Protein AF-B3PMF5-F1 (afdb_monomer_lite)

Sequence (308 aa):
MAKGLKIFLATAGVLVFPAAIGIGVGIGFATRESAEKSTQSMNKSTQAIYEKQGSSIANADVKSKYTQAVAAYSKKMQEDSTKIINEVLETFKWMDRFDQSNIVEQYNKGVQALNKIITDIMKEIEKDYNGGKKANGLESIKDKLNKDKLTEIVRDEKVGLAKLVEEVGKEVGKYAKKIFEHALKENSQTKDIPALNEVIDAVDKYFTDAKENAFTKLAKELKEFDFSALEKEGYNKTLEKLMGLVSKARTEAVKILDSIKNLKADEKAKIKEAIRPYYTALNKALSSSVGLLTEKLKELAPVIENLK

Structure (mmCIF, N/CA/C/O backbone):
data_AF-B3PMF5-F1
#
_entry.id   AF-B3PMF5-F1
#
loop_
_atom_site.group_PDB
_atom_site.id
_atom_site.type_symbol
_atom_site.label_atom_id
_atom_site.label_alt_id
_atom_site.label_comp_id
_atom_site.label_asym_id
_atom_site.label_entity_id
_atom_site.label_seq_id
_atom_site.pdbx_PDB_ins_code
_atom_site.Cartn_x
_atom_site.Cartn_y
_atom_site.Cartn_z
_atom_site.occupancy
_atom_site.B_iso_or_equiv
_atom_site.auth_seq_id
_atom_site.auth_comp_id
_atom_site.auth_asym_id
_atom_site.auth_atom_id
_atom_site.pdbx_PDB_model_num
ATOM 1 N N . MET A 1 1 ? 12.343 -14.496 37.677 1.00 26.38 1 MET A N 1
ATOM 2 C CA . MET A 1 1 ? 12.894 -14.020 36.385 1.00 26.38 1 MET A CA 1
ATOM 3 C C . MET A 1 1 ? 11.773 -13.981 35.355 1.00 26.38 1 MET A C 1
ATOM 5 O O . MET A 1 1 ? 11.286 -15.040 34.982 1.00 26.38 1 MET A O 1
ATOM 9 N N . ALA A 1 2 ? 11.323 -12.797 34.934 1.00 24.39 2 ALA A N 1
ATOM 10 C CA . ALA A 1 2 ? 10.226 -12.669 33.973 1.00 24.39 2 ALA A CA 1
ATOM 11 C C . ALA A 1 2 ? 10.749 -12.739 32.526 1.00 24.39 2 ALA A C 1
ATOM 13 O O . ALA A 1 2 ? 11.480 -11.853 32.088 1.00 24.39 2 ALA A O 1
ATOM 14 N N . LYS A 1 3 ? 10.372 -13.778 31.769 1.00 23.95 3 LYS A N 1
ATOM 15 C CA . LYS A 1 3 ? 10.558 -13.793 30.309 1.00 23.95 3 LYS A CA 1
ATOM 16 C C . LYS A 1 3 ? 9.411 -13.000 29.679 1.00 23.95 3 LYS A C 1
ATOM 18 O O . LYS A 1 3 ? 8.260 -13.410 29.789 1.00 23.95 3 LYS A O 1
ATOM 23 N N . GLY A 1 4 ? 9.737 -11.855 29.076 1.00 22.67 4 GLY A N 1
ATOM 24 C CA . GLY A 1 4 ? 8.764 -10.883 28.565 1.00 22.67 4 GLY A CA 1
ATOM 25 C C . GLY A 1 4 ? 7.730 -11.484 27.606 1.00 22.67 4 GLY A C 1
ATOM 26 O O . GLY A 1 4 ? 8.065 -12.263 26.711 1.00 22.67 4 GLY A O 1
ATOM 27 N N . LEU A 1 5 ? 6.469 -11.108 27.814 1.00 22.98 5 LEU A N 1
ATOM 28 C CA . LEU A 1 5 ? 5.294 -11.686 27.168 1.00 22.98 5 LEU A CA 1
ATOM 29 C C . LEU A 1 5 ? 5.197 -11.249 25.692 1.00 22.98 5 LEU A C 1
ATOM 31 O O . LEU A 1 5 ? 4.759 -10.143 25.385 1.00 22.98 5 LEU A O 1
ATOM 35 N N . LYS A 1 6 ? 5.620 -12.118 24.764 1.00 24.88 6 LYS A N 1
ATOM 36 C CA . LYS A 1 6 ? 5.606 -11.857 23.312 1.00 24.88 6 LYS A CA 1
ATOM 37 C C . LYS A 1 6 ? 4.189 -11.935 22.716 1.00 24.88 6 LYS A C 1
ATOM 39 O O . LYS A 1 6 ? 3.862 -12.901 22.036 1.00 24.88 6 LYS A O 1
ATOM 44 N N . ILE A 1 7 ? 3.374 -10.908 22.937 1.00 26.20 7 ILE A N 1
ATOM 45 C CA . ILE A 1 7 ? 2.119 -10.644 22.205 1.00 26.20 7 ILE A CA 1
ATOM 46 C C . ILE A 1 7 ? 2.520 -9.864 20.937 1.00 26.20 7 ILE A C 1
ATOM 48 O O . ILE A 1 7 ? 2.974 -8.731 21.038 1.00 26.20 7 ILE A O 1
ATOM 52 N N . PHE A 1 8 ? 2.585 -10.420 19.723 1.00 34.25 8 PHE A N 1
ATOM 53 C CA . PHE A 1 8 ? 1.687 -11.324 18.980 1.00 34.25 8 PHE A CA 1
ATOM 54 C C . PHE A 1 8 ? 0.371 -10.678 18.536 1.00 34.25 8 PHE A C 1
ATOM 56 O O . PHE A 1 8 ? -0.719 -11.138 18.867 1.00 34.25 8 PHE A O 1
ATOM 63 N N . LEU A 1 9 ? 0.520 -9.595 17.763 1.00 26.12 9 LEU A N 1
ATOM 64 C CA . LEU A 1 9 ? -0.551 -8.867 17.089 1.00 26.12 9 LEU A CA 1
ATOM 65 C C . LEU A 1 9 ? -0.093 -8.318 15.737 1.00 26.12 9 LEU A C 1
ATOM 67 O O . LEU A 1 9 ? 0.814 -7.487 15.661 1.00 26.12 9 LEU A O 1
ATOM 71 N N . ALA A 1 10 ? -0.823 -8.736 14.717 1.00 29.17 10 ALA A N 1
ATOM 72 C CA . ALA A 1 10 ? -1.172 -7.965 13.533 1.00 29.17 10 ALA A CA 1
ATOM 73 C C . ALA A 1 10 ? -2.691 -8.155 13.350 1.00 29.17 10 ALA A C 1
ATOM 75 O O . ALA A 1 10 ? -3.317 -8.810 14.186 1.00 29.17 10 ALA A O 1
ATOM 76 N N . THR A 1 11 ? -3.263 -7.695 12.238 1.00 29.25 11 THR A N 1
ATOM 77 C CA . THR A 1 11 ? -4.584 -8.151 11.766 1.00 29.25 11 THR A CA 1
ATOM 78 C C . THR A 1 11 ? -4.558 -8.455 10.260 1.00 29.25 11 THR A C 1
ATOM 80 O O . THR A 1 11 ? -5.071 -7.720 9.427 1.00 29.25 11 THR A O 1
ATOM 83 N N . ALA A 1 12 ? -3.875 -9.557 9.928 1.00 26.59 12 ALA A N 1
ATOM 84 C CA . ALA A 1 12 ? -3.995 -10.460 8.771 1.00 26.59 12 ALA A CA 1
ATOM 85 C C . ALA A 1 12 ? -4.024 -9.987 7.312 1.00 26.59 12 ALA A C 1
ATOM 87 O O . ALA A 1 12 ? -3.928 -10.852 6.448 1.00 26.59 12 ALA A O 1
ATOM 88 N N . GLY A 1 13 ? -4.124 -8.702 6.989 1.00 31.14 13 GLY A N 1
ATOM 89 C CA . GLY A 1 13 ? -4.160 -8.296 5.576 1.00 31.14 13 GLY A CA 1
ATOM 90 C C . GLY A 1 13 ? -5.028 -7.111 5.217 1.00 31.14 13 GLY A C 1
ATOM 91 O O . GLY A 1 13 ? -5.055 -6.720 4.054 1.00 31.14 13 GLY A O 1
ATOM 92 N N . VAL A 1 14 ? -5.697 -6.546 6.218 1.00 31.78 14 VAL A N 1
ATOM 93 C CA . VAL A 1 14 ? -6.708 -5.472 6.207 1.00 31.78 14 VAL A CA 1
ATOM 94 C C . VAL A 1 14 ? -6.087 -4.105 5.879 1.00 31.78 14 VAL A C 1
ATOM 96 O O . VAL A 1 14 ? -6.305 -3.091 6.531 1.00 31.78 14 VAL A O 1
ATOM 99 N N . LEU A 1 15 ? -5.163 -4.147 4.932 1.00 34.50 15 LEU A N 1
ATOM 100 C CA . LEU A 1 15 ? -4.018 -3.272 4.803 1.00 34.50 15 LEU A CA 1
ATOM 101 C C . LEU A 1 15 ? -3.724 -3.080 3.322 1.00 34.50 15 LEU A C 1
ATOM 103 O O . LEU A 1 15 ? -3.771 -1.959 2.843 1.00 34.50 15 LEU A O 1
ATOM 107 N N . VAL A 1 16 ? -3.404 -4.189 2.628 1.00 30.41 16 VAL A N 1
ATOM 108 C CA . VAL A 1 16 ? -3.024 -4.273 1.201 1.00 30.41 16 VAL A CA 1
ATOM 109 C C . VAL A 1 16 ? -2.087 -3.130 0.771 1.00 30.41 16 VAL A C 1
ATOM 111 O O . VAL A 1 16 ? -2.072 -2.682 -0.376 1.00 30.41 16 VAL A O 1
ATOM 114 N N . PHE A 1 17 ? -1.218 -2.715 1.704 1.00 40.94 17 PHE A N 1
ATOM 115 C CA . PHE A 1 17 ? -0.299 -1.583 1.568 1.00 40.94 17 PHE A CA 1
ATOM 116 C C . PHE A 1 17 ? -1.063 -0.256 1.302 1.00 40.94 17 PHE A C 1
ATOM 118 O O . PHE A 1 17 ? -2.250 -0.266 0.988 1.00 40.94 17 PHE A O 1
ATOM 125 N N . PRO A 1 18 ? -0.432 0.928 1.384 1.00 30.94 18 PRO A N 1
ATOM 126 C CA . PRO A 1 18 ? -1.055 2.165 0.900 1.00 30.94 18 PRO A CA 1
ATOM 127 C C . PRO A 1 18 ? -1.167 2.160 -0.638 1.00 30.94 18 PRO A C 1
ATOM 129 O O . PRO A 1 18 ? -0.385 2.814 -1.318 1.00 30.94 18 PRO A O 1
ATOM 132 N N . ALA A 1 19 ? -2.075 1.346 -1.190 1.00 29.81 19 ALA A N 1
ATOM 133 C CA . ALA A 1 19 ? -2.198 1.026 -2.617 1.00 29.81 19 ALA A CA 1
ATOM 134 C C . ALA A 1 19 ? -0.853 0.621 -3.265 1.00 29.81 19 ALA A C 1
ATOM 136 O O . ALA A 1 19 ? -0.416 1.192 -4.263 1.00 29.81 19 ALA A O 1
ATOM 137 N N . ALA A 1 20 ? -0.137 -0.310 -2.620 1.00 35.09 20 ALA A N 1
ATOM 138 C CA . ALA A 1 20 ? 1.253 -0.674 -2.943 1.00 35.09 20 ALA A CA 1
ATOM 139 C C . ALA A 1 20 ? 2.239 0.519 -3.044 1.00 35.09 20 ALA A C 1
ATOM 141 O O . ALA A 1 20 ? 3.308 0.376 -3.623 1.00 35.09 20 ALA A O 1
ATOM 142 N N . ILE A 1 21 ? 1.909 1.681 -2.460 1.00 31.52 21 ILE A N 1
ATOM 143 C CA . ILE A 1 21 ? 2.677 2.945 -2.471 1.00 31.52 21 ILE A CA 1
ATOM 144 C C . ILE A 1 21 ? 3.049 3.417 -3.886 1.00 31.52 21 ILE A C 1
ATOM 146 O O . ILE A 1 21 ? 4.120 3.978 -4.102 1.00 31.52 21 ILE A O 1
ATOM 150 N N . GLY A 1 22 ? 2.205 3.138 -4.880 1.00 34.44 22 GLY A N 1
ATOM 151 C CA . GLY A 1 22 ? 2.545 3.452 -6.266 1.00 34.44 22 GLY A CA 1
ATOM 152 C C . GLY A 1 22 ? 3.777 2.691 -6.782 1.00 34.44 22 GLY A C 1
ATOM 153 O O . GLY A 1 22 ? 4.503 3.200 -7.621 1.00 34.44 22 GLY A O 1
ATOM 154 N N . ILE A 1 23 ? 4.058 1.488 -6.275 1.00 33.69 23 ILE A N 1
ATOM 155 C CA . ILE A 1 23 ? 5.151 0.614 -6.731 1.00 33.69 23 ILE A CA 1
ATOM 156 C C . ILE A 1 23 ? 4.531 -0.420 -7.694 1.00 33.69 23 ILE A C 1
ATOM 158 O O . ILE A 1 23 ? 3.520 -1.024 -7.353 1.00 33.69 23 ILE A O 1
ATOM 162 N N . GLY A 1 24 ? 5.030 -0.709 -8.901 1.00 30.38 24 GLY A N 1
ATOM 163 C CA . GLY A 1 24 ? 6.405 -0.613 -9.397 1.00 30.38 24 GLY A CA 1
ATOM 164 C C . GLY A 1 24 ? 7.047 0.766 -9.459 1.00 30.38 24 GLY A C 1
ATOM 165 O O . GLY A 1 24 ? 8.19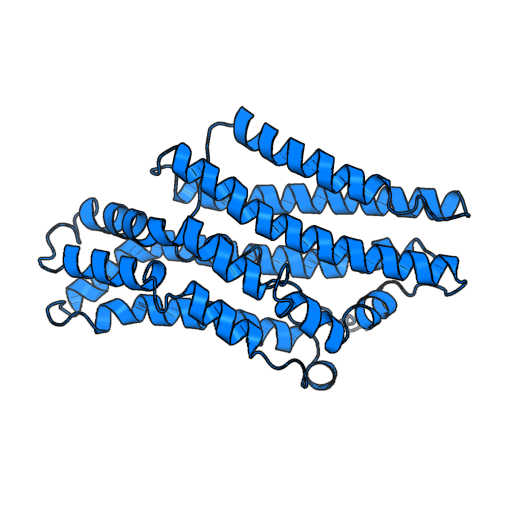2 0.877 -9.036 1.00 30.38 24 GLY A O 1
ATOM 166 N N . VAL A 1 25 ? 6.349 1.799 -9.938 1.00 30.56 25 VAL A N 1
ATOM 167 C CA . VAL A 1 25 ? 6.901 3.159 -10.037 1.00 30.56 25 VAL A CA 1
ATOM 168 C C . VAL A 1 25 ? 5.821 4.215 -9.869 1.00 30.56 25 VAL A C 1
ATOM 170 O O . VAL A 1 25 ? 4.771 4.108 -10.491 1.00 30.56 25 VAL A O 1
ATOM 173 N N . GLY A 1 26 ? 6.127 5.259 -9.095 1.00 33.78 26 GLY A N 1
ATOM 174 C CA . GLY A 1 26 ? 5.246 6.404 -8.904 1.00 33.78 26 GLY A CA 1
ATOM 175 C C . GLY A 1 26 ? 5.484 7.124 -7.583 1.00 33.78 26 GLY A C 1
ATOM 176 O O . GLY A 1 26 ? 4.557 7.211 -6.786 1.00 33.78 26 GLY A O 1
ATOM 177 N N . ILE A 1 27 ? 6.699 7.649 -7.355 1.00 27.53 27 ILE A N 1
ATOM 178 C CA . ILE A 1 27 ? 6.999 8.699 -6.352 1.00 27.53 27 ILE A CA 1
ATOM 179 C C . ILE A 1 27 ? 8.031 9.683 -6.962 1.00 27.53 27 ILE A C 1
ATOM 181 O O . ILE A 1 27 ? 8.760 9.201 -7.817 1.00 27.53 27 ILE A O 1
ATOM 185 N N . GLY A 1 28 ? 8.192 11.004 -6.703 1.00 26.27 28 GLY A N 1
ATOM 186 C CA . GLY A 1 28 ? 7.518 12.103 -5.939 1.00 26.27 28 GLY A CA 1
ATOM 187 C C . GLY A 1 28 ? 8.502 13.307 -5.793 1.00 26.27 28 GLY A C 1
ATOM 188 O O . GLY A 1 28 ? 9.671 13.102 -6.101 1.00 26.27 28 GLY A O 1
ATOM 189 N N . PHE A 1 29 ? 8.236 14.576 -5.412 1.00 31.11 29 PHE A N 1
ATOM 190 C CA . PHE A 1 29 ? 7.094 15.449 -5.002 1.00 31.11 29 PHE A CA 1
ATOM 191 C C . PHE A 1 29 ? 7.491 16.926 -5.321 1.00 31.11 29 PHE A C 1
ATOM 193 O O . PHE A 1 29 ? 8.664 17.219 -5.546 1.00 31.11 29 PHE A O 1
ATOM 200 N N . ALA A 1 30 ? 6.558 17.883 -5.220 1.00 24.94 30 ALA A N 1
ATOM 201 C CA . ALA A 1 30 ? 6.796 19.324 -5.422 1.00 24.94 30 ALA A CA 1
ATOM 202 C C . ALA A 1 30 ? 7.376 20.107 -4.202 1.00 24.94 30 ALA A C 1
ATOM 204 O O . ALA A 1 30 ? 7.617 19.572 -3.122 1.00 24.94 30 ALA A O 1
ATOM 205 N N . THR A 1 31 ? 7.584 21.424 -4.367 1.00 28.45 31 THR A N 1
ATOM 206 C CA . THR A 1 31 ? 8.080 22.355 -3.328 1.00 28.45 31 THR A CA 1
ATOM 207 C C . THR A 1 31 ? 7.113 22.524 -2.141 1.00 28.45 31 THR A C 1
ATOM 209 O O . THR A 1 31 ? 5.895 22.597 -2.339 1.00 28.45 31 THR A O 1
ATOM 212 N N . ARG A 1 32 ? 7.682 22.654 -0.923 1.00 32.19 32 ARG A N 1
ATOM 213 C CA . ARG A 1 32 ? 7.033 22.553 0.412 1.00 32.19 32 ARG A CA 1
ATOM 214 C C . ARG A 1 32 ? 5.560 22.973 0.498 1.00 32.19 32 ARG A C 1
ATOM 216 O O . ARG A 1 32 ? 4.732 22.137 0.844 1.00 32.19 32 ARG A O 1
ATOM 223 N N . GLU A 1 33 ? 5.226 24.212 0.130 1.00 30.50 33 GLU A N 1
ATOM 224 C CA . GLU A 1 33 ? 3.870 24.775 0.276 1.00 30.50 33 GLU A CA 1
ATOM 225 C C . GLU A 1 33 ? 2.734 23.926 -0.320 1.00 30.50 33 GLU A C 1
ATOM 227 O O . GLU A 1 33 ? 1.593 24.017 0.127 1.00 30.50 33 GLU A O 1
ATOM 232 N N . SER A 1 34 ? 3.008 23.157 -1.376 1.00 33.94 34 SER A N 1
ATOM 233 C CA . SER A 1 34 ? 1.986 22.389 -2.103 1.00 33.94 34 SER A CA 1
ATOM 234 C C . SER A 1 34 ? 1.717 21.024 -1.466 1.00 33.94 34 SER A C 1
ATOM 236 O O . SER A 1 34 ? 0.557 20.659 -1.257 1.00 33.94 34 SER A O 1
ATOM 238 N N . ALA A 1 35 ? 2.779 20.319 -1.064 1.00 32.28 35 ALA A N 1
ATOM 239 C CA . ALA A 1 35 ? 2.688 19.100 -0.268 1.00 32.28 35 ALA A CA 1
ATOM 240 C C . ALA A 1 35 ? 2.017 19.389 1.084 1.00 32.28 35 ALA A C 1
ATOM 242 O O . ALA A 1 35 ? 1.088 18.686 1.471 1.00 32.28 35 ALA A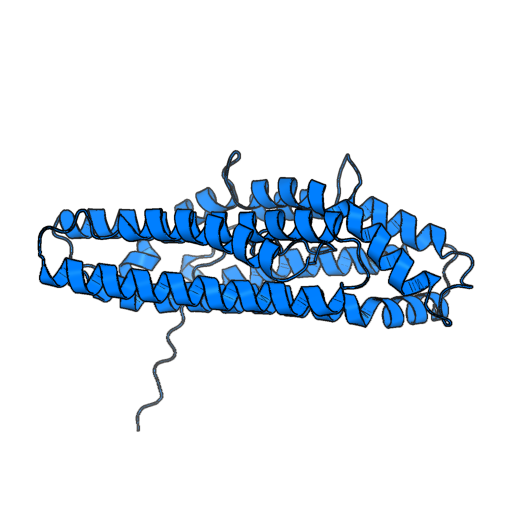 O 1
ATOM 243 N N . GLU A 1 36 ? 2.401 20.481 1.753 1.00 36.75 36 GLU A N 1
ATOM 244 C CA . GLU A 1 36 ? 1.767 20.916 3.000 1.00 36.75 36 GLU A CA 1
ATOM 245 C C . GLU A 1 36 ? 0.271 21.204 2.820 1.00 36.75 36 GLU A C 1
ATOM 247 O O . GLU A 1 36 ? -0.510 20.788 3.667 1.00 36.75 36 GLU A O 1
ATOM 252 N N . LYS A 1 37 ? -0.167 21.827 1.715 1.00 35.69 37 LYS A N 1
ATOM 253 C CA . LYS A 1 37 ? -1.598 22.091 1.449 1.00 35.69 37 LYS A CA 1
ATOM 254 C C . LYS A 1 37 ? -2.402 20.819 1.127 1.00 35.69 37 LYS A C 1
ATOM 256 O O . LYS A 1 37 ? -3.537 20.704 1.588 1.00 35.69 37 LYS A O 1
ATOM 261 N N . SER A 1 38 ? -1.833 19.852 0.398 1.00 37.41 38 SER A N 1
ATOM 262 C CA . SER A 1 38 ? -2.493 18.559 0.121 1.00 37.41 38 SER A CA 1
ATOM 263 C C . SER A 1 38 ? -2.566 17.676 1.372 1.00 37.41 38 SER A C 1
ATOM 265 O O . SER A 1 38 ? -3.630 17.161 1.716 1.00 37.41 38 SER A O 1
ATOM 267 N N . THR A 1 39 ? -1.477 17.590 2.140 1.00 40.38 39 THR A N 1
ATOM 268 C CA . THR A 1 39 ? -1.500 16.932 3.450 1.00 40.38 39 THR A CA 1
ATOM 269 C C . THR A 1 39 ? -2.455 17.662 4.397 1.00 40.38 39 THR A C 1
ATOM 271 O O . THR A 1 39 ? -3.251 17.003 5.043 1.00 40.38 39 THR A O 1
ATOM 274 N N . GLN A 1 40 ? -2.511 19.000 4.424 1.00 38.97 40 GLN A N 1
ATOM 275 C CA . GLN A 1 40 ? -3.477 19.748 5.246 1.00 38.97 40 GLN A CA 1
ATOM 276 C C . GLN A 1 40 ? -4.946 19.525 4.857 1.00 38.97 40 GLN A C 1
ATOM 278 O O . GLN A 1 40 ? -5.799 19.572 5.745 1.00 38.97 40 GLN A O 1
ATOM 283 N N . SER A 1 41 ? -5.286 19.291 3.583 1.00 40.91 41 SER A N 1
ATOM 284 C CA . SER A 1 41 ? -6.668 18.933 3.224 1.00 40.91 41 SER A CA 1
ATOM 285 C C . SER A 1 41 ? -7.006 17.523 3.712 1.00 40.91 41 SER A C 1
ATOM 287 O O . SER A 1 41 ? -8.068 17.330 4.306 1.00 40.91 41 SER A O 1
ATOM 289 N N . MET A 1 42 ? -6.062 16.581 3.592 1.00 45.56 42 MET A N 1
ATOM 290 C CA . MET A 1 42 ? -6.195 15.239 4.159 1.00 45.56 42 MET A CA 1
ATOM 291 C C . MET A 1 42 ? -6.222 15.253 5.696 1.00 45.56 42 MET A C 1
ATOM 293 O O . MET A 1 42 ? -6.953 14.472 6.299 1.00 45.56 42 MET A O 1
ATOM 297 N N . ASN A 1 43 ? -5.499 16.173 6.340 1.00 45.16 43 ASN A N 1
ATOM 298 C CA . ASN A 1 43 ? -5.577 16.415 7.778 1.00 45.16 43 ASN A CA 1
ATOM 299 C C . ASN A 1 43 ? -6.977 16.893 8.129 1.00 45.16 43 ASN A C 1
ATOM 301 O O . ASN A 1 43 ? -7.613 16.280 8.967 1.00 45.16 43 ASN A O 1
ATOM 305 N N . LYS A 1 44 ? -7.509 17.918 7.452 1.00 46.56 44 LYS A N 1
ATOM 306 C CA . LYS A 1 44 ? -8.863 18.423 7.723 1.00 46.56 44 LYS A CA 1
ATOM 307 C C . LYS A 1 44 ? -9.938 17.348 7.546 1.00 46.56 44 LYS A C 1
ATOM 309 O O . LYS A 1 44 ? -10.839 17.292 8.371 1.00 46.56 44 LYS A O 1
ATOM 314 N N . SER A 1 45 ? -9.848 16.468 6.544 1.00 48.97 45 SER A N 1
ATOM 315 C CA . SER A 1 45 ? -10.809 15.362 6.400 1.00 48.97 45 SER A CA 1
ATOM 316 C C . SER A 1 45 ? -10.636 14.277 7.465 1.00 48.97 45 SER A C 1
ATOM 318 O O . SER A 1 45 ? -11.616 13.854 8.069 1.00 48.97 45 SER A O 1
ATOM 320 N N . THR A 1 46 ? -9.403 13.836 7.717 1.00 49.44 46 THR A N 1
ATOM 321 C CA . THR A 1 46 ? -9.093 12.750 8.662 1.00 49.44 46 THR A CA 1
ATOM 322 C C . THR A 1 46 ? -9.343 13.194 10.105 1.00 49.44 46 THR A C 1
ATOM 324 O O . THR A 1 46 ? -10.019 12.508 10.865 1.00 49.44 46 THR A O 1
ATOM 327 N N . GLN A 1 47 ? -8.907 14.401 10.455 1.00 51.38 47 GLN A N 1
ATOM 328 C CA . GLN A 1 47 ? -9.170 15.048 11.733 1.00 51.38 47 GLN A CA 1
ATOM 329 C C . GLN A 1 47 ? -10.672 15.309 11.920 1.00 51.38 47 GLN A C 1
ATOM 331 O O . GLN A 1 47 ? -11.183 14.923 12.956 1.00 51.38 47 GLN A O 1
ATOM 336 N N . ALA A 1 48 ? -11.429 15.807 10.931 1.00 54.91 48 ALA A N 1
ATOM 337 C CA . ALA A 1 48 ? -12.887 15.987 11.079 1.00 54.91 48 ALA A CA 1
ATOM 338 C C . ALA A 1 48 ? -13.694 14.668 11.137 1.00 54.91 48 ALA A C 1
ATOM 340 O O . ALA A 1 48 ? -14.862 14.663 11.542 1.00 54.91 48 ALA A O 1
ATOM 341 N N . ILE A 1 49 ? -13.099 13.543 10.722 1.00 57.50 49 ILE A N 1
ATOM 342 C CA . ILE A 1 49 ? -13.626 12.191 10.957 1.00 57.50 49 ILE A CA 1
ATOM 343 C C . ILE A 1 49 ? -13.331 11.760 12.403 1.00 57.50 49 ILE A C 1
ATOM 345 O O . ILE A 1 49 ? -14.231 11.287 13.099 1.00 57.50 49 ILE A O 1
ATOM 349 N N . TYR A 1 50 ? -12.105 11.983 12.877 1.00 58.97 50 TYR A N 1
ATOM 350 C CA . TYR A 1 50 ? -11.655 11.613 14.219 1.00 58.97 50 TYR A CA 1
ATOM 351 C C . TYR A 1 50 ? -12.175 12.533 15.345 1.00 58.97 50 TYR A C 1
ATOM 353 O O . TYR A 1 50 ? -12.457 12.048 16.433 1.00 58.97 50 TYR A O 1
ATOM 361 N N . GLU A 1 51 ? -12.437 13.814 15.085 1.00 57.62 51 GLU A N 1
ATOM 362 C CA . GLU A 1 51 ? -13.119 14.769 15.982 1.00 57.62 51 GLU A CA 1
ATOM 363 C C . GLU A 1 51 ? -14.585 14.386 16.239 1.00 57.62 51 GLU A C 1
ATOM 365 O O . GLU A 1 51 ? -15.194 14.831 17.212 1.00 57.62 51 GLU A O 1
ATOM 370 N N . LYS A 1 52 ? -15.161 13.534 15.380 1.00 65.56 52 LYS A N 1
ATOM 371 C CA . LYS A 1 52 ? -16.478 12.922 15.595 1.00 65.56 52 LYS A CA 1
ATOM 372 C C . LYS A 1 52 ? -16.394 11.600 16.357 1.00 65.56 52 LYS A C 1
ATOM 374 O O . LYS A 1 52 ? -17.429 11.140 16.839 1.00 65.56 52 LYS A O 1
ATOM 379 N N . GLN A 1 53 ? -15.214 10.991 16.496 1.00 70.50 53 GLN A N 1
ATOM 380 C CA . GLN A 1 53 ? -15.036 9.836 17.378 1.00 70.50 53 GLN A CA 1
ATOM 381 C C . GLN A 1 53 ? -15.118 10.286 18.843 1.00 70.50 53 GLN A C 1
ATOM 383 O O . GLN A 1 53 ? -14.656 11.361 19.231 1.00 70.50 53 GLN A O 1
ATOM 388 N N . GLY A 1 54 ? -15.806 9.494 19.653 1.00 65.38 54 GLY A N 1
ATOM 389 C CA . GLY A 1 54 ? -16.188 9.826 21.019 1.00 65.38 54 GLY A CA 1
ATOM 390 C C . GLY A 1 54 ? -17.317 10.852 21.144 1.00 65.38 54 GLY A C 1
ATOM 391 O O . GLY A 1 54 ? -17.791 11.096 22.252 1.00 65.38 54 GLY A O 1
ATOM 392 N N . SER A 1 55 ? -17.822 11.433 20.046 1.00 74.19 55 SER A N 1
ATOM 393 C CA . SER A 1 55 ? -18.964 12.363 20.110 1.00 74.19 55 SER A CA 1
ATOM 394 C C . SER A 1 55 ? -20.208 11.709 20.731 1.00 74.19 55 SER A C 1
ATOM 396 O O . SER A 1 55 ? -20.926 12.368 21.485 1.00 74.19 55 SER A O 1
ATOM 398 N N . SER A 1 56 ? -20.373 10.405 20.491 1.00 76.12 56 SER A N 1
ATOM 399 C CA . SER A 1 56 ? -21.427 9.513 20.985 1.00 76.12 56 SER A CA 1
ATOM 400 C C . SER A 1 56 ? -21.350 9.181 22.485 1.00 76.12 56 SER A C 1
ATOM 402 O O . SER A 1 56 ? -22.363 8.818 23.078 1.00 76.12 56 SER A O 1
ATOM 404 N N . ILE A 1 57 ? -20.168 9.293 23.101 1.00 83.12 57 ILE A N 1
ATOM 405 C CA . ILE A 1 57 ? -19.908 8.818 24.466 1.00 83.12 57 ILE A CA 1
ATOM 406 C C . ILE A 1 57 ? -20.613 9.727 25.480 1.00 83.12 57 ILE A C 1
ATOM 408 O O . ILE A 1 57 ? -20.374 10.936 25.522 1.00 83.12 57 ILE A O 1
ATOM 412 N N . ALA A 1 58 ? -21.456 9.138 26.330 1.00 83.69 58 ALA A N 1
ATOM 413 C CA . ALA A 1 58 ? -22.209 9.875 27.348 1.00 83.69 58 ALA A CA 1
ATOM 414 C C . ALA A 1 58 ? -21.358 10.299 28.564 1.00 83.69 58 ALA A C 1
ATOM 416 O O . ALA A 1 58 ? -21.602 11.350 29.153 1.00 83.69 58 ALA A O 1
ATOM 417 N N . ASN A 1 59 ? -20.352 9.505 28.950 1.00 86.31 59 ASN A N 1
ATOM 418 C CA . ASN A 1 59 ? -19.465 9.823 30.071 1.00 86.31 59 ASN A CA 1
ATOM 419 C C . ASN A 1 59 ? -18.388 10.841 29.641 1.00 86.31 59 ASN A C 1
ATOM 421 O O . ASN A 1 59 ? -17.562 10.551 28.776 1.00 86.31 59 ASN A O 1
ATOM 425 N N . ALA A 1 60 ? -18.382 12.023 30.265 1.00 86.75 60 ALA A N 1
ATOM 426 C CA . ALA A 1 60 ? -17.501 13.133 29.897 1.00 86.75 60 ALA A CA 1
ATOM 427 C C . ALA A 1 60 ? -15.997 12.837 30.081 1.00 86.75 60 ALA A C 1
ATOM 429 O O . ALA A 1 60 ? -15.196 13.236 29.235 1.00 86.75 60 ALA A O 1
ATOM 430 N N . ASP A 1 61 ? -15.608 12.104 31.128 1.00 87.88 61 ASP A N 1
ATOM 431 C CA . ASP A 1 61 ? -14.201 11.777 31.401 1.00 87.88 61 ASP A CA 1
ATOM 432 C C . ASP A 1 61 ? -13.667 10.727 30.424 1.00 87.88 61 ASP A C 1
ATOM 434 O O . ASP A 1 61 ? -12.560 10.864 29.899 1.00 87.88 61 ASP A O 1
ATOM 438 N N . VAL A 1 62 ? -14.471 9.693 30.153 1.00 87.25 62 VAL A N 1
ATOM 439 C CA . VAL A 1 62 ? -14.195 8.663 29.136 1.00 87.25 62 VAL A CA 1
ATOM 440 C C . VAL A 1 62 ? -14.057 9.324 27.765 1.00 87.25 62 VAL A C 1
ATOM 442 O O . VAL A 1 62 ? -13.058 9.123 27.077 1.00 87.25 62 VAL A O 1
ATOM 445 N N . LYS A 1 63 ? -15.014 10.186 27.402 1.00 87.88 63 LYS A N 1
ATOM 446 C CA . LYS A 1 63 ? -15.014 10.957 26.154 1.00 87.88 63 LYS A CA 1
ATOM 447 C C . LYS A 1 63 ? -13.766 11.820 26.004 1.00 87.88 63 LYS A C 1
ATOM 449 O O . LYS A 1 63 ? -13.109 11.755 24.972 1.00 87.88 63 LYS A O 1
ATOM 454 N N . SER A 1 64 ? -13.413 12.585 27.038 1.00 86.81 64 SER A N 1
ATOM 455 C CA . SER A 1 64 ? -12.236 13.460 27.027 1.00 86.81 64 SER A CA 1
ATOM 456 C C . SER A 1 64 ? -10.942 12.669 26.805 1.00 86.81 64 SER A C 1
ATOM 458 O O . SER A 1 64 ? -10.175 12.990 25.897 1.00 86.81 64 SER A O 1
ATOM 460 N N . LYS A 1 65 ? -10.733 11.580 27.560 1.00 86.19 65 LYS A N 1
ATOM 461 C CA . LYS A 1 65 ? -9.563 10.694 27.411 1.00 86.19 65 LYS A CA 1
ATOM 462 C C . LYS A 1 65 ? -9.510 10.046 26.028 1.00 86.19 65 LYS A C 1
ATOM 464 O O . LYS A 1 65 ? -8.466 10.071 25.379 1.00 86.19 65 LYS A O 1
ATOM 469 N N . TYR A 1 66 ? -10.637 9.508 25.561 1.00 85.75 66 TYR A N 1
ATOM 470 C CA . TYR A 1 66 ? -10.732 8.847 24.264 1.00 85.75 66 TYR A CA 1
ATOM 471 C C . TYR A 1 66 ? -10.443 9.814 23.110 1.00 85.75 66 TYR A C 1
ATOM 473 O O . TYR A 1 66 ? -9.523 9.567 22.336 1.00 85.75 66 TYR A O 1
ATOM 481 N N . THR A 1 67 ? -11.134 10.955 23.026 1.00 85.00 67 THR A N 1
ATOM 482 C CA . THR A 1 67 ? -10.914 11.941 21.954 1.00 85.00 67 THR A CA 1
ATOM 483 C C . THR A 1 67 ? -9.479 12.495 21.964 1.00 85.00 67 THR A C 1
ATOM 485 O O . THR A 1 67 ? -8.898 12.677 20.894 1.00 85.00 67 THR A O 1
ATOM 488 N N . GLN A 1 68 ? -8.848 12.681 23.133 1.00 85.88 68 GLN A N 1
ATOM 489 C CA . GLN A 1 68 ? -7.422 13.043 23.217 1.00 85.88 68 GLN A CA 1
ATOM 490 C C . GLN A 1 68 ? -6.500 11.941 22.667 1.00 85.88 68 GLN A C 1
ATOM 492 O O . GLN A 1 68 ? -5.596 12.231 21.878 1.00 85.88 68 GLN A O 1
ATOM 497 N N . ALA A 1 69 ? -6.736 10.677 23.035 1.00 86.31 69 ALA A N 1
ATOM 498 C CA . ALA A 1 69 ? -5.962 9.537 22.544 1.00 86.31 69 ALA A CA 1
ATOM 499 C C . ALA A 1 69 ? -6.111 9.355 21.020 1.00 86.31 69 ALA A C 1
ATOM 501 O O . ALA A 1 69 ? -5.118 9.144 20.321 1.00 86.31 69 ALA A O 1
ATOM 502 N N . VAL A 1 70 ? -7.327 9.523 20.491 1.00 83.88 70 VAL A N 1
ATOM 503 C CA . VAL A 1 70 ? -7.623 9.503 19.051 1.00 83.88 70 VAL A CA 1
ATOM 504 C C . VAL A 1 70 ? -6.911 10.644 18.309 1.00 83.88 70 VAL A C 1
ATOM 506 O O . VAL A 1 70 ? -6.309 10.413 17.258 1.00 83.88 70 VAL A O 1
ATOM 509 N N . ALA A 1 71 ? -6.914 11.866 18.851 1.00 81.69 71 ALA A N 1
ATOM 510 C CA . ALA A 1 71 ? -6.225 13.003 18.237 1.00 81.69 71 ALA A CA 1
ATOM 511 C C . ALA A 1 71 ? -4.699 12.793 18.175 1.00 81.69 71 ALA A C 1
ATOM 513 O O . ALA A 1 71 ? -4.080 13.026 17.132 1.00 81.69 71 ALA A O 1
ATOM 514 N N . ALA A 1 72 ? -4.092 12.293 19.259 1.00 83.38 72 ALA A N 1
ATOM 515 C CA . ALA A 1 72 ? -2.668 11.958 19.301 1.00 83.38 72 ALA A CA 1
ATOM 516 C C . ALA A 1 72 ? -2.303 10.846 18.298 1.00 83.38 72 ALA A C 1
ATOM 518 O O . ALA A 1 72 ? -1.311 10.958 17.573 1.00 83.38 72 ALA A O 1
ATOM 519 N N . TYR A 1 73 ? -3.140 9.809 18.208 1.00 81.06 73 TYR A N 1
ATOM 520 C CA . TYR A 1 73 ? -3.011 8.713 17.250 1.00 81.06 73 TYR A CA 1
ATOM 521 C C . TYR A 1 73 ? -3.051 9.201 15.794 1.00 81.06 73 TYR A C 1
ATOM 523 O O . TYR A 1 73 ? -2.133 8.915 15.019 1.00 81.06 73 TYR A O 1
ATOM 531 N N . SER A 1 74 ? -4.069 9.998 15.440 1.00 77.38 74 SER A N 1
ATOM 532 C CA . SER A 1 74 ? -4.229 10.583 14.102 1.00 77.38 74 SER A CA 1
ATOM 533 C C . SER A 1 74 ? -3.028 11.444 13.716 1.00 77.38 74 SER A C 1
ATOM 535 O O . SER A 1 74 ? -2.502 11.312 12.610 1.00 77.38 74 SER A O 1
ATOM 537 N N . LYS A 1 75 ? -2.565 12.309 14.630 1.00 80.50 75 LYS A N 1
ATOM 538 C CA . LYS A 1 75 ? -1.394 13.158 14.395 1.00 80.50 75 LYS A CA 1
ATOM 539 C C . LYS A 1 75 ? -0.147 12.315 14.119 1.00 80.50 75 LYS A C 1
ATOM 541 O O . LYS A 1 75 ? 0.525 12.542 13.115 1.00 80.50 75 LYS A O 1
ATOM 546 N N . LYS A 1 76 ? 0.137 11.309 14.954 1.00 80.31 76 LYS A N 1
ATOM 547 C CA . LYS A 1 76 ? 1.315 10.455 14.755 1.00 80.31 76 LYS A CA 1
ATOM 548 C C . LYS A 1 76 ? 1.224 9.680 13.433 1.00 80.31 76 LYS A C 1
ATOM 550 O O . LYS A 1 76 ? 2.207 9.585 12.710 1.00 80.31 76 LYS A O 1
ATOM 555 N N . MET A 1 77 ? 0.044 9.161 13.079 1.00 76.69 77 MET A N 1
ATOM 556 C CA . MET A 1 77 ? -0.175 8.484 11.794 1.00 76.69 77 MET A CA 1
ATOM 557 C C . MET A 1 77 ? 0.147 9.382 10.592 1.00 76.69 77 MET A C 1
ATOM 559 O O . MET A 1 77 ? 0.805 8.923 9.660 1.00 76.69 77 MET A O 1
ATOM 563 N N . GLN A 1 78 ? -0.272 10.649 10.637 1.00 75.19 78 GLN A N 1
ATOM 564 C CA . GLN A 1 78 ? 0.038 11.650 9.617 1.00 75.19 78 GLN A CA 1
ATOM 565 C C . GLN A 1 78 ? 1.545 11.950 9.540 1.00 75.19 78 GLN A C 1
ATOM 567 O O . GLN A 1 78 ? 2.100 12.019 8.443 1.00 75.19 78 GLN A O 1
ATOM 572 N N . GLU A 1 79 ? 2.211 12.152 10.679 1.00 78.06 79 GLU A N 1
ATOM 573 C CA . GLU A 1 79 ? 3.653 12.431 10.742 1.00 78.06 79 GLU A CA 1
ATOM 574 C C . GLU A 1 79 ? 4.467 11.265 10.157 1.00 78.06 79 GLU A C 1
ATOM 576 O O . GLU A 1 79 ? 5.314 11.474 9.283 1.00 78.06 79 GLU A O 1
ATOM 581 N N . ASP A 1 80 ? 4.139 10.031 10.550 1.00 77.50 80 ASP A N 1
ATOM 582 C CA . ASP A 1 80 ? 4.800 8.823 10.057 1.00 77.50 80 ASP A CA 1
ATOM 583 C C . ASP A 1 80 ? 4.550 8.596 8.548 1.00 77.50 80 ASP A C 1
ATOM 585 O O . ASP A 1 80 ? 5.495 8.322 7.803 1.00 77.50 80 ASP A O 1
ATOM 589 N N . SER A 1 81 ? 3.312 8.754 8.049 1.00 73.50 81 SER A N 1
ATOM 590 C CA . SER A 1 81 ? 3.017 8.594 6.611 1.00 73.50 81 SER A CA 1
ATOM 591 C C . SER A 1 81 ? 3.668 9.687 5.760 1.00 73.50 81 SER A C 1
ATOM 593 O O . SER A 1 81 ? 4.190 9.409 4.680 1.00 73.50 81 SER A O 1
ATOM 595 N N . THR A 1 82 ? 3.701 10.926 6.267 1.00 74.94 82 THR A N 1
ATOM 596 C CA . THR A 1 82 ? 4.395 12.049 5.615 1.00 74.94 82 THR A CA 1
ATOM 597 C C . THR A 1 82 ? 5.894 11.771 5.520 1.00 74.94 82 THR A C 1
ATOM 599 O O . THR A 1 82 ? 6.499 12.013 4.479 1.00 74.94 82 THR A O 1
ATOM 602 N N . LYS A 1 83 ? 6.507 11.199 6.565 1.00 80.81 83 LYS A N 1
ATOM 603 C CA . LYS A 1 83 ? 7.915 10.786 6.525 1.00 80.81 83 LYS A CA 1
ATOM 604 C C . LYS A 1 83 ? 8.173 9.712 5.465 1.00 80.81 83 LYS A C 1
ATOM 606 O O . LYS A 1 83 ? 9.147 9.831 4.728 1.00 80.81 83 LYS A O 1
ATOM 611 N N . ILE A 1 84 ? 7.325 8.683 5.372 1.00 75.75 84 ILE A N 1
ATOM 612 C CA . ILE A 1 84 ? 7.533 7.588 4.410 1.00 75.75 84 ILE A CA 1
ATOM 613 C C . ILE A 1 84 ? 7.501 8.102 2.979 1.00 75.75 84 ILE A C 1
ATOM 615 O O . ILE A 1 84 ? 8.429 7.810 2.227 1.00 75.75 84 ILE A O 1
ATOM 619 N N . ILE A 1 85 ? 6.473 8.872 2.604 1.00 72.81 85 ILE A N 1
ATOM 620 C CA . ILE A 1 85 ? 6.407 9.412 1.246 1.00 72.81 85 ILE A CA 1
ATOM 621 C C . ILE A 1 85 ? 7.600 10.346 0.995 1.00 72.81 85 ILE A C 1
ATOM 623 O O . ILE A 1 85 ? 8.262 10.194 -0.031 1.00 72.81 85 ILE A O 1
ATOM 627 N N . ASN A 1 86 ? 7.976 11.171 1.989 1.00 78.25 86 ASN A N 1
ATOM 628 C CA . ASN A 1 86 ? 9.135 12.068 1.937 1.00 78.25 86 ASN A CA 1
ATOM 629 C C . ASN A 1 86 ? 10.467 11.374 1.597 1.00 78.25 86 ASN A C 1
ATOM 631 O O . ASN A 1 86 ? 11.254 11.907 0.814 1.00 78.25 86 ASN A O 1
ATOM 635 N N . GLU A 1 87 ? 10.726 10.186 2.147 1.00 77.62 87 GLU A N 1
ATOM 636 C CA . GLU A 1 87 ? 11.966 9.444 1.879 1.00 77.62 87 GLU A CA 1
ATOM 637 C C . GLU A 1 87 ? 12.092 8.974 0.421 1.00 77.62 87 GLU A C 1
ATOM 639 O O . GLU A 1 87 ? 13.210 8.801 -0.071 1.00 77.62 87 GLU A O 1
ATOM 644 N N . VAL A 1 88 ? 10.975 8.783 -0.289 1.00 71.06 88 VAL A N 1
ATOM 645 C CA . VAL A 1 88 ? 11.011 8.324 -1.684 1.00 71.06 88 VAL A CA 1
ATOM 646 C C . VAL A 1 88 ? 11.025 9.482 -2.684 1.00 71.06 88 VAL A C 1
ATOM 648 O O . VAL A 1 88 ? 11.582 9.321 -3.767 1.00 71.06 88 VAL A O 1
ATOM 651 N N . LEU A 1 89 ? 10.535 10.673 -2.311 1.00 70.75 89 LEU A N 1
ATOM 652 C CA . LEU A 1 89 ? 10.656 11.893 -3.137 1.00 70.75 89 LEU A CA 1
ATOM 653 C C . LEU A 1 89 ? 12.116 12.179 -3.474 1.00 70.75 89 LEU A C 1
ATOM 655 O O . LEU A 1 89 ? 12.475 12.425 -4.618 1.00 70.75 89 LEU A O 1
ATOM 659 N N . GLU A 1 90 ? 12.975 12.099 -2.459 1.00 80.94 90 GLU A N 1
ATOM 660 C CA . GLU A 1 90 ? 14.398 12.413 -2.573 1.00 80.94 90 GLU A CA 1
ATOM 661 C C . GLU A 1 90 ? 15.122 11.467 -3.550 1.00 80.94 90 GLU A C 1
ATOM 663 O O . GLU A 1 90 ? 16.095 11.857 -4.196 1.00 80.94 90 GLU A O 1
ATOM 668 N N . THR A 1 91 ? 14.597 10.247 -3.729 1.00 71.56 91 THR A N 1
ATOM 669 C CA . THR A 1 91 ? 15.085 9.277 -4.727 1.00 71.56 91 THR A CA 1
ATOM 670 C C . THR A 1 91 ? 14.652 9.639 -6.157 1.00 71.56 91 THR A C 1
ATOM 672 O O . THR A 1 91 ? 15.342 9.301 -7.120 1.00 71.56 91 THR A O 1
ATOM 675 N N . PHE A 1 92 ? 13.526 10.340 -6.314 1.00 72.50 92 PHE A N 1
ATOM 676 C CA . PHE A 1 92 ? 12.867 10.610 -7.598 1.00 72.50 92 PHE A CA 1
ATOM 677 C C . PHE A 1 92 ? 12.690 12.103 -7.918 1.00 72.50 92 PHE A C 1
ATOM 679 O O . PHE A 1 92 ? 11.917 12.486 -8.798 1.00 72.50 92 PHE A O 1
ATOM 686 N N . LYS A 1 93 ? 13.485 12.956 -7.267 1.00 81.69 93 LYS A N 1
ATOM 687 C CA . LYS A 1 93 ? 13.559 14.410 -7.485 1.00 81.69 93 LYS A CA 1
ATOM 688 C C . LYS A 1 93 ? 13.932 14.845 -8.914 1.00 81.69 93 LYS A C 1
ATOM 690 O O . LYS A 1 93 ? 13.874 16.032 -9.211 1.00 81.69 93 LYS A O 1
ATOM 695 N N . TRP A 1 94 ? 14.323 13.902 -9.775 1.00 79.56 94 TRP A N 1
ATOM 696 C CA . TRP A 1 94 ? 14.567 14.097 -11.209 1.00 79.56 94 TRP A CA 1
ATOM 697 C C . TRP A 1 94 ? 13.280 14.080 -12.058 1.00 79.56 94 TRP A C 1
ATOM 699 O O . TRP A 1 94 ? 13.303 14.558 -13.189 1.00 79.56 94 TRP A O 1
ATOM 709 N N . MET A 1 95 ? 12.167 13.543 -11.540 1.00 73.06 95 MET A N 1
ATOM 710 C CA . MET A 1 95 ? 10.864 13.584 -12.216 1.00 73.06 95 MET A CA 1
ATOM 711 C C . MET A 1 95 ? 10.290 15.010 -12.257 1.00 73.06 95 MET A C 1
ATOM 713 O O . MET A 1 95 ? 10.658 15.875 -11.462 1.00 73.06 95 MET A O 1
ATOM 717 N N . ASP A 1 96 ? 9.348 15.256 -13.169 1.00 79.56 96 ASP A N 1
ATOM 718 C CA . ASP A 1 96 ? 8.659 16.543 -13.262 1.00 79.56 96 ASP A CA 1
ATOM 719 C C . ASP A 1 96 ? 7.597 16.732 -12.161 1.00 79.56 96 ASP A C 1
ATOM 721 O O . ASP A 1 96 ? 7.032 15.777 -11.624 1.00 79.56 96 ASP A O 1
ATOM 725 N N . ARG A 1 97 ? 7.295 17.996 -11.836 1.00 70.50 97 ARG A N 1
ATOM 726 C CA . ARG A 1 97 ? 6.391 18.362 -10.729 1.00 70.50 97 ARG A CA 1
ATOM 727 C C . ARG A 1 97 ? 4.955 17.851 -10.892 1.00 70.50 97 ARG A C 1
ATOM 729 O O . ARG A 1 97 ? 4.253 17.742 -9.886 1.00 70.50 97 ARG A O 1
ATOM 736 N N . PHE A 1 98 ? 4.491 17.607 -12.119 1.00 72.38 98 PHE A N 1
ATOM 737 C CA . PHE A 1 98 ? 3.117 17.172 -12.372 1.00 72.38 98 PHE A CA 1
ATOM 738 C C . PHE A 1 98 ? 2.963 15.691 -12.033 1.00 72.38 98 PHE A C 1
ATOM 740 O O . PHE A 1 98 ? 2.102 15.336 -11.224 1.00 72.38 98 PHE A O 1
ATOM 747 N N . ASP A 1 99 ? 3.865 14.851 -12.543 1.00 68.50 99 ASP A N 1
ATOM 748 C CA . ASP A 1 99 ? 3.938 13.440 -12.163 1.00 68.50 99 ASP A CA 1
ATOM 749 C C . ASP A 1 99 ? 4.082 13.289 -10.657 1.00 68.50 99 ASP A C 1
ATOM 751 O O . ASP A 1 99 ? 3.279 12.631 -9.992 1.00 68.50 99 ASP A O 1
ATOM 755 N N . GLN A 1 100 ? 5.064 14.003 -10.111 1.00 67.38 100 GLN A N 1
ATOM 756 C CA . GLN A 1 100 ? 5.342 14.091 -8.688 1.00 67.38 100 GLN A CA 1
ATOM 757 C C . GLN A 1 100 ? 4.132 14.518 -7.837 1.00 67.38 100 GLN A C 1
ATOM 759 O O . GLN A 1 100 ? 4.138 14.241 -6.639 1.00 67.38 100 GLN A O 1
ATOM 764 N N . SER A 1 101 ? 3.108 15.153 -8.424 1.00 66.56 101 SER A N 1
ATOM 765 C CA . SER A 1 101 ? 1.853 15.537 -7.759 1.00 66.56 101 SER A CA 1
ATOM 766 C C . SER A 1 101 ? 0.754 14.470 -7.876 1.00 66.56 101 SER A C 1
ATOM 768 O O . SER A 1 101 ? 0.127 14.154 -6.867 1.00 66.56 101 SER A O 1
ATOM 770 N N . ASN A 1 102 ? 0.562 13.855 -9.054 1.00 67.94 102 ASN A N 1
ATOM 771 C CA . ASN A 1 102 ? -0.325 12.686 -9.248 1.00 67.94 102 ASN A CA 1
ATOM 772 C C . ASN A 1 102 ? -0.005 11.573 -8.230 1.00 67.94 102 ASN A C 1
ATOM 774 O O . ASN A 1 102 ? -0.867 10.970 -7.597 1.00 67.94 102 ASN A O 1
ATOM 778 N N . ILE A 1 103 ? 1.284 11.375 -8.012 1.00 68.12 103 ILE A N 1
ATOM 779 C CA . ILE A 1 103 ? 1.874 10.511 -6.998 1.00 68.12 103 ILE A CA 1
ATOM 780 C C . ILE A 1 103 ? 1.345 10.770 -5.574 1.00 68.12 103 ILE A C 1
ATOM 782 O O . ILE A 1 103 ? 0.999 9.817 -4.871 1.00 68.12 103 ILE A O 1
ATOM 786 N N . VAL A 1 104 ? 1.300 12.043 -5.141 1.00 67.94 104 VAL A N 1
ATOM 787 C CA . VAL A 1 104 ? 0.829 12.453 -3.799 1.00 67.94 104 VAL A CA 1
ATOM 788 C C . VAL A 1 104 ? -0.565 11.889 -3.583 1.00 67.94 104 VAL A C 1
ATOM 790 O O . VAL A 1 104 ? -0.858 11.276 -2.561 1.00 67.94 104 VAL A O 1
ATOM 793 N N . GLU A 1 105 ? -1.408 12.091 -4.591 1.00 71.56 105 GLU A N 1
ATOM 794 C CA . GLU A 1 105 ? -2.804 11.703 -4.615 1.00 71.56 105 GLU A CA 1
ATOM 795 C C . GLU A 1 105 ? -2.960 10.180 -4.525 1.00 71.56 105 GLU A C 1
ATOM 797 O O . GLU A 1 105 ? -3.722 9.702 -3.685 1.00 71.56 105 GLU A O 1
ATOM 802 N N . GLN A 1 106 ? -2.202 9.407 -5.310 1.00 72.12 106 GLN A N 1
ATOM 803 C CA . GLN A 1 106 ? -2.326 7.945 -5.306 1.00 7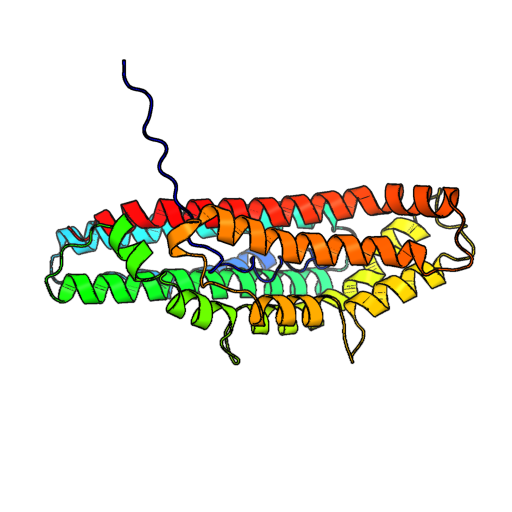2.12 106 GLN A CA 1
ATOM 804 C C . GLN A 1 106 ? -1.840 7.309 -3.990 1.00 72.12 106 GLN A C 1
ATOM 806 O O . GLN A 1 106 ? -2.509 6.417 -3.461 1.00 72.12 106 GLN A O 1
ATOM 811 N N . TYR A 1 107 ? -0.742 7.801 -3.397 1.00 71.56 107 TYR A N 1
ATOM 812 C CA . TYR A 1 107 ? -0.329 7.375 -2.051 1.00 71.56 107 TYR A CA 1
ATOM 813 C C . TYR A 1 107 ? -1.373 7.761 -0.995 1.00 71.56 107 TYR A C 1
ATOM 815 O O . TYR A 1 107 ? -1.759 6.937 -0.160 1.00 71.56 107 TYR A O 1
ATOM 823 N N . ASN A 1 108 ? -1.885 8.994 -1.061 1.00 70.44 108 ASN A N 1
ATOM 824 C CA . ASN A 1 108 ? -2.881 9.492 -0.120 1.00 70.44 108 ASN A CA 1
ATOM 825 C C . ASN A 1 108 ? -4.211 8.732 -0.216 1.00 70.44 108 ASN A C 1
ATOM 827 O O . ASN A 1 108 ? -4.808 8.481 0.826 1.00 70.44 108 ASN A O 1
ATOM 831 N N . LYS A 1 109 ? -4.647 8.261 -1.395 1.00 71.19 109 LYS A N 1
ATOM 832 C CA . LYS A 1 109 ? -5.791 7.329 -1.514 1.00 71.19 109 LYS A CA 1
ATOM 833 C C . LYS A 1 109 ? -5.551 6.035 -0.727 1.00 71.19 109 LYS A C 1
ATOM 835 O O . LYS A 1 109 ? -6.444 5.579 -0.015 1.00 71.19 109 LYS A O 1
ATOM 840 N N . GLY A 1 110 ? -4.333 5.491 -0.774 1.00 71.94 110 GLY A N 1
ATOM 841 C CA . GLY A 1 110 ? -3.909 4.368 0.068 1.00 71.94 110 GLY A CA 1
ATOM 842 C C . GLY A 1 110 ? -4.010 4.661 1.571 1.00 71.94 110 GLY A C 1
ATOM 843 O O . GLY A 1 110 ? -4.572 3.868 2.327 1.00 71.94 110 GLY A O 1
ATOM 844 N N . VAL A 1 111 ? -3.523 5.826 2.010 1.00 72.12 111 VAL A N 1
ATOM 845 C CA . VAL A 1 111 ? -3.600 6.268 3.418 1.00 72.12 111 VAL A CA 1
ATOM 846 C C . VAL A 1 111 ? -5.043 6.591 3.853 1.00 72.12 111 VAL A C 1
ATOM 848 O O . VAL A 1 111 ? -5.399 6.386 5.014 1.00 72.12 111 VAL A O 1
ATOM 851 N N . GLN A 1 112 ? -5.906 7.048 2.943 1.00 71.50 112 GLN A N 1
ATOM 852 C CA . GLN A 1 112 ? -7.329 7.307 3.196 1.00 71.50 112 GLN A CA 1
ATOM 853 C C . GLN A 1 112 ? -8.142 6.016 3.324 1.00 71.50 112 GLN A C 1
ATOM 855 O O . GLN A 1 112 ? -8.927 5.893 4.264 1.00 71.50 112 GLN A O 1
ATOM 860 N N . ALA A 1 113 ? -7.929 5.036 2.440 1.00 71.88 113 ALA A N 1
ATOM 861 C CA . ALA A 1 113 ? -8.563 3.720 2.541 1.00 71.88 113 ALA A CA 1
ATOM 862 C C . ALA A 1 113 ? -8.220 3.041 3.877 1.00 71.88 113 ALA A C 1
ATOM 864 O O . ALA A 1 113 ? -9.099 2.516 4.560 1.00 71.88 113 ALA A O 1
ATOM 865 N N . LEU A 1 114 ? -6.961 3.160 4.303 1.00 72.69 114 LEU A N 1
ATOM 866 C CA . LEU A 1 114 ? -6.515 2.740 5.624 1.00 72.69 114 LEU A CA 1
ATOM 867 C C . LEU A 1 114 ? -7.210 3.501 6.773 1.00 72.69 114 LEU A C 1
ATOM 869 O O . LEU A 1 114 ? -7.734 2.877 7.694 1.00 72.69 114 LEU A O 1
ATOM 873 N N . ASN A 1 115 ? -7.239 4.838 6.735 1.00 71.62 115 ASN A N 1
ATOM 874 C CA . ASN A 1 115 ? -7.921 5.632 7.767 1.00 71.62 115 ASN A CA 1
ATOM 875 C C . ASN A 1 115 ? -9.407 5.271 7.882 1.00 71.62 115 ASN A C 1
ATOM 877 O O . ASN A 1 115 ? -9.930 5.194 8.993 1.00 71.62 115 ASN A O 1
ATOM 881 N N . LYS A 1 116 ? -10.081 5.002 6.756 1.00 73.31 116 LYS A N 1
ATOM 882 C CA . LYS A 1 116 ? -11.472 4.537 6.735 1.00 73.31 116 LYS A CA 1
ATOM 883 C C . LYS A 1 116 ? -11.628 3.223 7.507 1.00 73.31 116 LYS A C 1
ATOM 885 O O . LYS A 1 116 ? -12.481 3.150 8.382 1.00 73.31 116 LYS A O 1
ATOM 890 N N . ILE A 1 117 ? -10.780 2.228 7.234 1.00 74.06 117 ILE A N 1
ATOM 891 C CA . ILE A 1 117 ? -10.779 0.928 7.930 1.00 74.06 117 ILE A CA 1
ATOM 892 C C . ILE A 1 117 ? -10.627 1.115 9.445 1.00 74.06 117 ILE A C 1
ATOM 894 O O . ILE A 1 117 ? -11.441 0.597 10.208 1.00 74.06 117 ILE A O 1
ATOM 898 N N . ILE A 1 118 ? -9.627 1.891 9.880 1.00 76.81 118 ILE A N 1
ATOM 899 C CA . ILE A 1 118 ? -9.391 2.191 11.302 1.00 76.81 118 ILE A CA 1
ATOM 900 C C . ILE A 1 118 ? -10.621 2.864 11.925 1.00 76.81 118 ILE A C 1
ATOM 902 O O . ILE A 1 118 ? -11.112 2.427 12.964 1.00 76.81 118 ILE A O 1
ATOM 906 N N . THR A 1 119 ? -11.160 3.884 11.256 1.00 76.38 119 THR A N 1
ATOM 907 C CA . THR A 1 119 ? -12.352 4.614 11.701 1.00 76.38 119 THR A CA 1
ATOM 908 C C . THR A 1 119 ? -13.572 3.697 11.826 1.00 76.38 119 THR A C 1
ATOM 910 O O . THR A 1 119 ? -14.333 3.808 12.782 1.00 76.38 119 THR A O 1
ATOM 913 N N . ASP A 1 120 ? -13.800 2.799 10.868 1.00 77.69 120 ASP A N 1
ATOM 914 C CA . ASP A 1 120 ? -14.984 1.937 10.865 1.00 77.69 120 ASP A CA 1
ATOM 915 C C . ASP A 1 120 ? -14.911 0.878 11.983 1.00 77.69 120 ASP A C 1
ATOM 917 O O . ASP A 1 120 ? -15.913 0.650 12.662 1.00 77.69 120 ASP A O 1
ATOM 921 N N . ILE A 1 121 ? -13.715 0.354 12.293 1.00 80.62 121 ILE A N 1
ATOM 922 C CA . ILE A 1 121 ? -13.465 -0.446 13.510 1.00 80.62 121 ILE A CA 1
ATOM 923 C C . ILE A 1 121 ? -13.797 0.366 14.771 1.00 80.62 121 ILE A C 1
ATOM 925 O O . ILE A 1 121 ? -14.497 -0.124 15.656 1.00 80.62 121 ILE A O 1
ATOM 929 N N . MET A 1 122 ? -13.318 1.611 14.862 1.00 81.62 122 MET A N 1
ATOM 930 C CA . MET A 1 122 ? -13.535 2.473 16.031 1.00 81.62 122 MET A CA 1
ATOM 931 C C . MET A 1 122 ? -15.022 2.765 16.267 1.00 81.62 122 MET A C 1
ATOM 933 O O . MET A 1 122 ? -15.505 2.531 17.373 1.00 81.62 122 MET A O 1
ATOM 937 N N . LYS A 1 123 ? -15.773 3.157 15.227 1.00 84.06 123 LYS A N 1
ATOM 938 C CA . LYS A 1 123 ? -17.237 3.345 15.280 1.00 84.06 123 LYS A CA 1
ATOM 939 C C . LYS A 1 123 ? -17.969 2.101 15.777 1.00 84.06 123 LYS A C 1
ATOM 941 O O . LYS A 1 123 ? -18.920 2.207 16.551 1.00 84.06 123 LYS A O 1
ATOM 946 N N . GLU A 1 124 ? -17.570 0.922 15.306 1.00 85.81 124 GLU A N 1
ATOM 947 C CA . GLU A 1 124 ? -18.199 -0.324 15.728 1.00 85.81 124 GLU A CA 1
ATOM 948 C C . GLU A 1 124 ? -17.936 -0.636 17.208 1.00 85.81 124 GLU A C 1
ATOM 950 O O . GLU A 1 124 ? -18.844 -1.104 17.895 1.00 85.81 124 GLU A O 1
ATOM 955 N N . ILE A 1 125 ? -16.739 -0.335 17.720 1.00 87.25 125 ILE A N 1
ATOM 956 C CA . ILE A 1 125 ? -16.409 -0.529 19.139 1.00 87.25 125 ILE A CA 1
ATOM 957 C C . ILE A 1 125 ? -17.056 0.557 20.019 1.00 87.25 125 ILE A C 1
ATOM 959 O O . ILE A 1 125 ? -17.564 0.233 21.090 1.00 87.25 125 ILE A O 1
ATOM 963 N N . GLU A 1 126 ? -17.149 1.814 19.563 1.00 85.25 126 GLU A N 1
ATOM 964 C CA . GLU A 1 126 ? -17.965 2.856 20.216 1.00 85.25 126 GLU A CA 1
ATOM 965 C C . GLU A 1 126 ? -19.429 2.421 20.359 1.00 85.25 126 GLU A C 1
ATOM 967 O O . GLU A 1 126 ? -20.055 2.644 21.396 1.00 85.25 126 GLU A O 1
ATOM 972 N N . LYS A 1 127 ? -19.998 1.798 19.320 1.00 86.06 127 LYS A N 1
ATOM 973 C CA . LYS A 1 127 ? -21.378 1.300 19.340 1.00 86.06 127 LYS A CA 1
ATOM 974 C C . LYS A 1 127 ? -21.556 0.173 20.359 1.00 86.06 127 LYS A C 1
ATOM 976 O O . LYS A 1 127 ? -22.548 0.171 21.084 1.00 86.06 127 LYS A O 1
ATOM 981 N N . ASP A 1 128 ? -20.604 -0.755 20.435 1.00 86.94 128 ASP A N 1
ATOM 982 C CA . ASP A 1 128 ? -20.603 -1.819 21.442 1.00 86.94 128 ASP A CA 1
ATOM 983 C C . ASP A 1 128 ? -20.434 -1.261 22.873 1.00 86.94 128 ASP A C 1
ATOM 985 O O . ASP A 1 128 ? -21.155 -1.693 23.777 1.00 86.94 128 ASP A O 1
ATOM 989 N N . TYR A 1 129 ? -19.581 -0.246 23.066 1.00 85.56 129 TYR A N 1
ATOM 990 C CA . TYR A 1 129 ? -19.416 0.468 24.340 1.00 85.56 129 TYR A CA 1
ATOM 991 C C . TYR A 1 129 ? -20.702 1.168 24.795 1.00 85.56 129 TYR A C 1
ATOM 993 O O . TYR A 1 129 ? -21.180 0.940 25.906 1.00 85.56 129 TYR A O 1
ATOM 1001 N N . ASN A 1 130 ? -21.312 1.974 23.921 1.00 83.44 130 ASN A N 1
ATOM 1002 C CA . ASN A 1 130 ? -22.571 2.663 24.221 1.00 83.44 130 ASN A CA 1
ATOM 1003 C C . ASN A 1 130 ? -23.749 1.680 24.402 1.00 83.44 130 ASN A C 1
ATOM 1005 O O . ASN A 1 130 ? -24.740 2.019 25.044 1.00 83.44 130 ASN A O 1
ATOM 1009 N N . GLY A 1 131 ? -23.628 0.447 23.893 1.00 82.81 131 GLY A N 1
ATOM 1010 C CA . GLY A 1 131 ? -24.516 -0.684 24.187 1.00 82.81 131 GLY A CA 1
ATOM 1011 C C . GLY A 1 131 ? -24.261 -1.377 25.536 1.00 82.81 131 GLY A C 1
ATOM 1012 O O . GLY A 1 131 ? -24.860 -2.418 25.799 1.00 82.81 131 GLY A O 1
ATOM 1013 N N . GLY A 1 132 ? -23.374 -0.843 26.382 1.00 80.00 132 GLY A N 1
ATOM 1014 C CA . GLY A 1 132 ? -23.078 -1.349 27.726 1.00 80.00 132 GLY A CA 1
ATOM 1015 C C . GLY A 1 132 ? -21.985 -2.421 27.803 1.00 80.00 132 GLY A C 1
ATOM 1016 O O . GLY A 1 132 ? -21.728 -2.943 28.890 1.00 80.00 132 GLY A O 1
ATOM 1017 N N . LYS A 1 133 ? -21.316 -2.766 26.693 1.00 80.06 133 LYS A N 1
ATOM 1018 C CA . LYS A 1 133 ? -20.192 -3.718 26.707 1.00 80.06 133 LYS A CA 1
ATOM 1019 C C . LYS A 1 133 ? -18.899 -3.000 27.093 1.00 80.06 133 LYS A C 1
ATOM 1021 O O . LYS A 1 133 ? -18.568 -1.966 26.527 1.00 80.06 133 LYS A O 1
ATOM 1026 N N . LYS A 1 134 ? -18.104 -3.569 28.001 1.00 73.75 134 LYS A N 1
ATOM 1027 C CA . LYS A 1 134 ? -16.753 -3.046 28.263 1.00 73.75 134 LYS A CA 1
ATOM 1028 C C . LYS A 1 134 ? -15.830 -3.389 27.097 1.00 73.75 134 LYS A C 1
ATOM 1030 O O . LYS A 1 134 ? -15.674 -4.564 26.774 1.00 73.75 134 LYS A O 1
ATOM 1035 N N . ALA A 1 135 ? -15.190 -2.385 26.503 1.00 77.19 135 ALA A N 1
ATOM 1036 C CA . ALA A 1 135 ? -14.213 -2.609 25.448 1.00 77.19 135 ALA A CA 1
ATOM 1037 C C . ALA A 1 135 ? -12.890 -3.100 26.060 1.00 77.19 135 ALA A C 1
ATOM 1039 O O . ALA A 1 135 ? -12.147 -2.328 26.661 1.00 77.19 135 ALA A O 1
ATOM 1040 N N . ASN A 1 136 ? -12.575 -4.388 25.911 1.00 82.81 136 ASN A N 1
ATOM 1041 C CA . ASN A 1 136 ? -11.190 -4.849 25.998 1.00 82.81 136 ASN A CA 1
ATOM 1042 C C . ASN A 1 136 ? -10.527 -4.449 24.680 1.00 82.81 136 ASN A C 1
ATOM 1044 O O . ASN A 1 136 ? -10.789 -5.065 23.647 1.00 82.81 136 ASN A O 1
ATOM 1048 N N . GLY A 1 137 ? -9.710 -3.395 24.703 1.00 80.44 137 GLY A N 1
ATOM 1049 C CA . GLY A 1 137 ? -9.332 -2.667 23.497 1.00 80.44 137 GLY A CA 1
ATOM 1050 C C . GLY A 1 137 ? -8.592 -3.507 22.470 1.00 80.44 137 GLY A C 1
ATOM 1051 O O . GLY A 1 137 ? -8.619 -3.192 21.285 1.00 80.44 137 GLY A O 1
ATOM 1052 N N . LEU A 1 138 ? -7.998 -4.618 22.902 1.00 81.38 138 LEU A N 1
ATOM 1053 C CA . LEU A 1 138 ? -7.358 -5.562 22.009 1.00 81.38 138 LEU A CA 1
ATOM 1054 C C . LEU A 1 138 ? -8.291 -6.642 21.446 1.00 81.38 138 LEU A C 1
ATOM 1056 O O . LEU A 1 138 ? -8.197 -7.004 20.275 1.00 81.38 138 LEU A O 1
ATOM 1060 N N . GLU A 1 139 ? -9.146 -7.196 22.296 1.00 82.81 139 GLU A N 1
ATOM 1061 C CA . GLU A 1 139 ? -10.099 -8.253 21.946 1.00 82.81 139 GLU A CA 1
ATOM 1062 C C . GLU A 1 139 ? -11.154 -7.702 20.984 1.00 82.81 139 GLU A C 1
ATOM 1064 O O . GLU A 1 139 ? -11.336 -8.242 19.897 1.00 82.81 139 GLU A O 1
ATOM 1069 N N . SER A 1 140 ? -11.684 -6.511 21.278 1.00 84.81 140 SER A N 1
ATOM 1070 C CA . SER A 1 140 ? -12.608 -5.800 20.396 1.00 84.81 140 SER A CA 1
ATOM 1071 C C . SER A 1 140 ? -12.023 -5.548 18.996 1.00 84.81 140 SER A 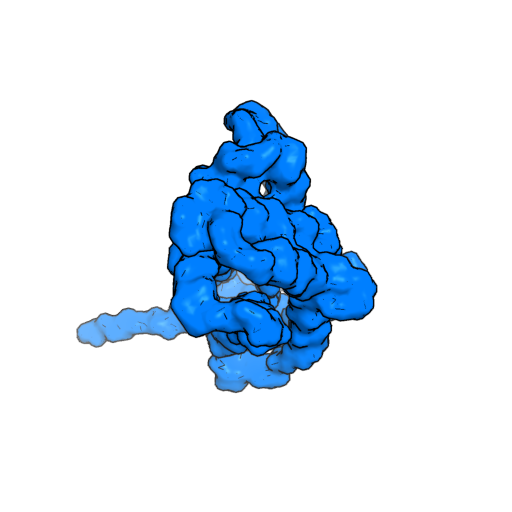C 1
ATOM 1073 O O . SER A 1 140 ? -12.729 -5.725 18.009 1.00 84.81 140 SER A O 1
ATOM 1075 N N . ILE A 1 141 ? -10.731 -5.209 18.862 1.00 82.88 141 ILE A N 1
ATOM 1076 C CA . ILE A 1 141 ? -10.087 -5.050 17.540 1.00 82.88 141 ILE A CA 1
ATOM 1077 C C . ILE A 1 141 ? -10.014 -6.382 16.776 1.00 82.88 141 ILE A C 1
ATOM 1079 O O . ILE A 1 141 ? -10.170 -6.382 15.555 1.00 82.88 141 ILE A O 1
ATOM 1083 N N . LYS A 1 142 ? -9.799 -7.513 17.460 1.00 80.06 142 LYS A N 1
ATOM 1084 C CA . LYS A 1 142 ? -9.800 -8.844 16.826 1.00 80.06 142 LYS A CA 1
ATOM 1085 C C . LYS A 1 142 ? -11.193 -9.239 16.351 1.00 80.06 142 LYS A C 1
ATOM 1087 O O . LYS A 1 142 ? -11.325 -9.683 15.214 1.00 80.06 142 LYS A O 1
ATOM 1092 N N . ASP A 1 143 ? -12.215 -9.011 17.173 1.00 83.62 143 ASP A N 1
ATOM 1093 C CA . ASP A 1 143 ? -13.610 -9.318 16.843 1.00 83.62 143 ASP A CA 1
ATOM 1094 C C . ASP A 1 143 ? -14.076 -8.535 15.608 1.00 83.62 143 ASP A C 1
ATOM 1096 O O . ASP A 1 143 ? -14.732 -9.088 14.722 1.00 83.62 143 ASP A O 1
ATOM 1100 N N . LYS A 1 144 ? -13.675 -7.259 15.500 1.00 84.00 144 LYS A N 1
ATOM 1101 C CA . LYS A 1 144 ? -13.933 -6.423 14.314 1.00 84.00 144 LYS A CA 1
ATOM 1102 C C . LYS A 1 144 ? -13.071 -6.780 13.106 1.00 84.00 144 LYS A C 1
ATOM 1104 O O . LYS A 1 144 ? -13.362 -6.313 12.013 1.00 84.00 144 LYS A O 1
ATOM 1109 N N . LEU A 1 145 ? -12.043 -7.612 13.271 1.00 78.12 145 LEU A N 1
ATOM 1110 C CA . LEU A 1 145 ? -11.129 -8.052 12.214 1.00 78.12 145 LEU A CA 1
ATOM 1111 C C . LEU A 1 145 ? -11.101 -9.588 12.098 1.00 78.12 145 LEU A C 1
ATOM 1113 O O . LEU A 1 145 ? -10.055 -10.217 11.920 1.00 78.12 145 LEU A O 1
ATOM 1117 N N . ASN A 1 146 ? -12.297 -10.174 12.164 1.00 80.62 146 ASN A N 1
ATOM 1118 C CA . ASN A 1 146 ? -12.595 -11.562 11.813 1.00 80.62 146 ASN A CA 1
ATOM 1119 C C . ASN A 1 146 ? -12.523 -11.812 10.291 1.00 80.62 146 ASN A C 1
ATOM 1121 O O . ASN A 1 146 ? -12.599 -10.881 9.488 1.00 80.62 146 ASN A O 1
ATOM 1125 N N . LYS A 1 147 ? -12.432 -13.088 9.896 1.00 85.44 147 LYS A N 1
ATOM 1126 C CA . LYS A 1 147 ? -12.264 -13.563 8.507 1.00 85.44 147 LYS A CA 1
ATOM 1127 C C . LYS A 1 147 ? -13.158 -12.846 7.492 1.00 85.44 147 LYS A C 1
ATOM 1129 O O . LYS A 1 147 ? -12.676 -12.430 6.435 1.00 85.44 147 LYS A O 1
ATOM 1134 N N . ASP A 1 148 ? -14.442 -12.714 7.798 1.00 85.56 148 ASP A N 1
ATOM 1135 C CA . ASP A 1 148 ? -15.431 -12.219 6.846 1.00 85.56 148 ASP A CA 1
ATOM 1136 C C . ASP A 1 148 ? -15.283 -10.705 6.654 1.00 85.56 148 ASP A C 1
ATOM 1138 O O . ASP A 1 148 ? -15.328 -10.225 5.521 1.00 85.56 148 ASP A O 1
ATOM 1142 N N . LYS A 1 149 ? -14.941 -9.959 7.715 1.00 82.31 149 LYS A N 1
ATOM 1143 C CA . LYS A 1 149 ? -14.618 -8.527 7.609 1.00 82.31 149 LYS A CA 1
ATOM 1144 C C . LYS A 1 149 ? -13.320 -8.262 6.838 1.00 82.31 149 LYS A C 1
ATOM 1146 O O . LYS A 1 149 ? -13.229 -7.268 6.122 1.00 82.31 149 LYS A O 1
ATOM 1151 N N . LEU A 1 150 ? -12.333 -9.161 6.907 1.00 80.31 150 LEU A N 1
ATOM 1152 C CA . LEU A 1 150 ? -11.112 -9.040 6.088 1.00 80.31 150 LEU A CA 1
ATOM 1153 C C . LEU A 1 150 ? -11.404 -9.333 4.615 1.00 80.31 150 LEU A C 1
ATOM 1155 O O . LEU A 1 150 ? -10.882 -8.664 3.724 1.00 80.31 150 LEU A O 1
ATOM 1159 N N . THR A 1 151 ? -12.275 -10.316 4.383 1.00 84.00 151 THR A N 1
ATOM 1160 C CA . THR A 1 151 ? -12.769 -10.688 3.058 1.00 84.00 151 THR A CA 1
ATOM 1161 C C . THR A 1 151 ? -13.535 -9.521 2.428 1.00 84.00 151 THR A C 1
ATOM 1163 O O . THR A 1 151 ? -13.239 -9.166 1.293 1.00 84.00 151 THR A O 1
ATOM 1166 N N . GLU A 1 152 ? -14.429 -8.857 3.170 1.00 82.06 152 GLU A N 1
ATOM 1167 C CA . GLU A 1 152 ? -15.096 -7.611 2.756 1.00 82.06 152 GLU A CA 1
ATOM 1168 C C . GLU A 1 152 ? -14.068 -6.528 2.380 1.00 82.06 152 GLU A C 1
ATOM 1170 O O . GLU A 1 152 ? -14.044 -6.050 1.246 1.00 82.06 152 GLU A O 1
ATOM 1175 N N . ILE A 1 153 ? -13.164 -6.185 3.303 1.00 80.06 153 ILE A N 1
ATOM 1176 C CA . ILE A 1 153 ? -12.229 -5.062 3.145 1.00 80.06 153 ILE A CA 1
ATOM 1177 C C . ILE A 1 153 ? -11.255 -5.255 1.971 1.00 80.06 153 ILE A C 1
ATOM 1179 O O . ILE A 1 153 ? -10.896 -4.284 1.302 1.00 80.06 153 ILE A O 1
ATOM 1183 N N . VAL A 1 154 ? -10.827 -6.487 1.679 1.00 80.44 154 VAL A N 1
ATOM 1184 C CA . VAL A 1 154 ? -9.955 -6.755 0.524 1.00 80.44 154 VAL A CA 1
ATOM 1185 C C . VAL A 1 154 ? -10.742 -6.897 -0.779 1.00 80.44 154 VAL A C 1
ATOM 1187 O O . VAL A 1 154 ? -10.268 -6.412 -1.809 1.00 80.44 154 VAL A O 1
ATOM 1190 N N . ARG A 1 155 ? -11.918 -7.542 -0.759 1.00 85.88 155 ARG A N 1
ATOM 1191 C CA . ARG A 1 155 ? -12.606 -8.007 -1.975 1.00 85.88 155 ARG A CA 1
ATOM 1192 C C . ARG A 1 155 ? -13.800 -7.164 -2.433 1.00 85.88 155 ARG A C 1
ATOM 1194 O O . ARG A 1 155 ? -14.269 -7.421 -3.538 1.00 85.88 155 ARG A O 1
ATOM 1201 N N . ASP A 1 156 ? -14.287 -6.195 -1.650 1.00 81.06 156 ASP A N 1
ATOM 1202 C CA . ASP A 1 156 ? -15.399 -5.323 -2.064 1.00 81.06 156 ASP A CA 1
ATOM 1203 C C . ASP A 1 156 ? -15.129 -4.688 -3.445 1.00 81.06 156 ASP A C 1
ATOM 1205 O O . ASP A 1 156 ? -14.078 -4.096 -3.703 1.00 81.06 156 ASP A O 1
ATOM 1209 N N . GLU A 1 157 ? -16.089 -4.835 -4.358 1.00 80.75 157 GLU A N 1
ATOM 1210 C CA . GLU A 1 157 ? -15.907 -4.516 -5.778 1.00 80.75 157 GLU A CA 1
ATOM 1211 C C . GLU A 1 157 ? -15.886 -3.009 -6.087 1.00 80.75 157 GLU A C 1
ATOM 1213 O O . GLU A 1 157 ? -15.526 -2.618 -7.199 1.00 80.75 157 GLU A O 1
ATOM 1218 N N . LYS A 1 158 ? -16.282 -2.165 -5.125 1.00 77.25 158 LYS A N 1
ATOM 1219 C CA . LYS A 1 158 ? -16.472 -0.714 -5.284 1.00 77.25 158 LYS A CA 1
ATOM 1220 C C . LYS A 1 158 ? -15.436 0.105 -4.518 1.00 77.25 158 LYS A C 1
ATOM 1222 O O . LYS A 1 158 ? -15.043 1.167 -4.984 1.00 77.25 158 LYS A O 1
ATOM 1227 N N . VAL A 1 159 ? -15.044 -0.354 -3.330 1.00 70.19 159 VAL A N 1
ATOM 1228 C CA . VAL A 1 159 ? -14.153 0.347 -2.387 1.00 70.19 159 VAL A CA 1
ATOM 1229 C C . VAL A 1 159 ? -13.168 -0.588 -1.671 1.00 70.19 159 VAL A C 1
ATOM 1231 O O . VAL A 1 159 ? -12.433 -0.133 -0.793 1.00 70.19 159 VAL A O 1
ATOM 1234 N N . GLY A 1 160 ? -13.153 -1.881 -2.007 1.00 71.31 160 GLY A N 1
ATOM 1235 C CA . GLY A 1 160 ? -12.224 -2.856 -1.441 1.00 71.31 160 GLY A CA 1
ATOM 1236 C C . GLY A 1 160 ? -10.791 -2.643 -1.918 1.00 71.31 160 GLY A C 1
ATOM 1237 O O . GLY A 1 160 ? -10.522 -2.083 -2.983 1.00 71.31 160 GLY A O 1
ATOM 1238 N N . LEU A 1 161 ? -9.826 -3.101 -1.129 1.00 75.00 161 LEU A N 1
ATOM 1239 C CA . LEU A 1 161 ? -8.423 -2.773 -1.370 1.00 75.00 161 LEU A CA 1
ATOM 1240 C C . LEU A 1 161 ? -7.856 -3.380 -2.665 1.00 75.00 161 LEU A C 1
ATOM 1242 O O . LEU A 1 161 ? -7.001 -2.766 -3.302 1.00 75.00 161 LEU A O 1
ATOM 1246 N N . ALA A 1 162 ? -8.355 -4.538 -3.110 1.00 80.19 162 ALA A N 1
ATOM 1247 C CA . ALA A 1 162 ? -8.003 -5.072 -4.424 1.00 80.19 162 ALA A CA 1
ATOM 1248 C C . ALA A 1 162 ? -8.481 -4.155 -5.563 1.00 80.19 162 ALA A C 1
ATOM 1250 O O . ALA A 1 162 ? -7.786 -4.019 -6.568 1.00 80.19 162 ALA A O 1
ATOM 1251 N N . LYS A 1 163 ? -9.631 -3.483 -5.399 1.00 78.44 163 LYS A N 1
ATOM 1252 C CA . LYS A 1 163 ? -10.133 -2.506 -6.372 1.00 78.44 163 LYS A CA 1
ATOM 1253 C C . LYS A 1 163 ? -9.234 -1.271 -6.434 1.00 78.44 163 LYS A C 1
ATOM 1255 O O . LYS A 1 163 ? -8.844 -0.854 -7.522 1.00 78.44 163 LYS A O 1
ATOM 1260 N N . LEU A 1 164 ? -8.826 -0.760 -5.273 1.00 78.31 164 LEU A N 1
ATOM 1261 C CA . LEU A 1 164 ? -7.908 0.374 -5.168 1.00 78.31 164 LEU A CA 1
ATOM 1262 C C . LEU A 1 164 ? -6.552 0.108 -5.853 1.00 78.31 164 LEU A C 1
ATOM 1264 O O . LEU A 1 164 ? -5.996 1.011 -6.475 1.00 78.31 164 LEU A O 1
ATOM 1268 N N . VAL A 1 165 ? -6.038 -1.128 -5.794 1.00 78.06 165 VAL A N 1
ATOM 1269 C CA . VAL A 1 165 ? -4.810 -1.532 -6.507 1.00 78.06 165 VAL A CA 1
ATOM 1270 C C . VAL A 1 165 ? -4.977 -1.467 -8.034 1.00 78.06 165 VAL A C 1
ATOM 1272 O O . VAL A 1 165 ? -4.058 -1.013 -8.712 1.00 78.06 165 VAL A O 1
ATOM 1275 N N . GLU A 1 166 ? -6.135 -1.848 -8.591 1.00 78.31 166 GLU A N 1
ATOM 1276 C CA . GLU A 1 166 ? -6.416 -1.688 -10.034 1.00 78.31 166 GLU A CA 1
ATOM 1277 C C . GLU A 1 166 ? -6.459 -0.217 -10.466 1.00 78.31 166 GLU A C 1
ATOM 1279 O O . GLU A 1 166 ? -6.079 0.114 -11.589 1.00 78.31 166 GLU A O 1
ATOM 1284 N N . GLU A 1 167 ? -6.984 0.657 -9.607 1.00 78.94 167 GLU A N 1
ATOM 1285 C CA . GLU A 1 167 ? -7.209 2.072 -9.913 1.00 78.94 167 GLU A CA 1
ATOM 1286 C C . GLU A 1 167 ? -5.919 2.883 -9.804 1.00 78.94 167 GLU A C 1
ATOM 1288 O O . GLU A 1 167 ? -5.526 3.534 -10.772 1.00 78.94 167 GLU A O 1
ATOM 1293 N N . VAL A 1 168 ? -5.199 2.761 -8.685 1.00 74.06 168 VAL A N 1
ATOM 1294 C CA . VAL A 1 168 ? -3.866 3.361 -8.524 1.00 74.06 168 VAL A CA 1
ATOM 1295 C C . VAL A 1 168 ? -2.891 2.808 -9.563 1.00 74.06 168 VAL A C 1
ATOM 1297 O O . VAL A 1 168 ? -2.121 3.572 -10.139 1.00 74.06 168 VAL A O 1
ATOM 1300 N N . GLY A 1 169 ? -2.967 1.510 -9.876 1.00 73.00 169 GLY A N 1
ATOM 1301 C CA . GLY A 1 169 ? -2.118 0.868 -10.879 1.00 73.00 169 GLY A CA 1
ATOM 1302 C C . GLY A 1 169 ? -2.162 1.526 -12.259 1.00 73.00 169 GLY A C 1
ATOM 1303 O O . GLY A 1 169 ? -1.116 1.725 -12.876 1.00 73.00 169 GLY A O 1
ATOM 1304 N N . LYS A 1 170 ? -3.350 1.942 -12.716 1.00 78.12 170 LYS A N 1
ATOM 1305 C CA . LYS A 1 170 ? -3.521 2.673 -13.986 1.00 78.12 170 LYS A CA 1
ATOM 1306 C C . LYS A 1 170 ? -2.841 4.039 -13.959 1.00 78.12 170 LYS A C 1
ATOM 1308 O O . LYS A 1 170 ? -2.225 4.435 -14.945 1.00 78.12 170 LYS A O 1
ATOM 1313 N N . GLU A 1 171 ? -2.918 4.740 -12.828 1.00 73.19 171 GLU A N 1
ATOM 1314 C CA . GLU A 1 171 ? -2.367 6.089 -12.705 1.00 73.19 171 GLU A CA 1
ATOM 1315 C C . GLU A 1 171 ? -0.863 6.149 -12.460 1.00 73.19 171 GLU A C 1
ATOM 1317 O O . GLU A 1 171 ? -0.258 7.187 -12.733 1.00 73.19 171 GLU A O 1
ATOM 1322 N N . VAL A 1 172 ? -0.247 5.068 -11.979 1.00 70.19 172 VAL A N 1
ATOM 1323 C CA . VAL A 1 172 ? 1.196 5.026 -11.683 1.00 70.19 172 VAL A CA 1
ATOM 1324 C C . VAL A 1 172 ? 1.989 4.155 -12.662 1.00 70.19 172 VAL A C 1
ATOM 1326 O O . VAL A 1 172 ? 3.146 4.455 -12.935 1.00 70.19 172 VAL A O 1
ATOM 1329 N N . GLY A 1 173 ? 1.380 3.126 -13.269 1.00 68.75 173 GLY A N 1
ATOM 1330 C CA . GLY A 1 173 ? 2.075 2.163 -14.138 1.00 68.75 173 GLY A CA 1
ATOM 1331 C C . GLY A 1 173 ? 2.863 2.801 -15.286 1.00 68.75 173 GLY A C 1
ATOM 1332 O O . GLY A 1 173 ? 3.965 2.351 -15.597 1.00 68.75 173 GLY A O 1
ATOM 1333 N N . LYS A 1 174 ? 2.366 3.926 -15.819 1.00 71.94 174 LYS A N 1
ATOM 1334 C CA . LYS A 1 174 ? 3.021 4.774 -16.835 1.00 71.94 174 LYS A CA 1
ATOM 1335 C C . LYS A 1 174 ? 4.439 5.242 -16.462 1.00 71.94 174 LYS A C 1
ATOM 1337 O O . LYS A 1 174 ? 5.237 5.569 -17.337 1.00 71.94 174 LYS A O 1
ATOM 1342 N N . TYR A 1 175 ? 4.790 5.243 -15.176 1.00 75.19 175 TYR A N 1
ATOM 1343 C CA . TYR A 1 175 ? 6.112 5.644 -14.695 1.00 75.19 175 TYR A CA 1
ATOM 1344 C C . TYR A 1 175 ? 7.160 4.525 -14.737 1.00 75.19 175 TYR A C 1
ATOM 1346 O O . TYR A 1 175 ? 8.352 4.817 -14.624 1.00 75.19 175 TYR A O 1
ATOM 1354 N N . ALA A 1 176 ? 6.754 3.273 -14.989 1.00 75.88 176 ALA A N 1
ATOM 1355 C CA . ALA A 1 176 ? 7.665 2.160 -15.268 1.00 75.88 176 ALA A CA 1
ATOM 1356 C C . ALA A 1 176 ? 8.676 2.518 -16.363 1.00 75.88 176 ALA A C 1
ATOM 1358 O O . ALA A 1 176 ? 9.886 2.389 -16.165 1.00 75.88 176 ALA A O 1
ATOM 1359 N N . LYS A 1 177 ? 8.165 3.078 -17.465 1.00 78.31 177 LYS A N 1
ATOM 1360 C CA . LYS A 1 177 ? 8.955 3.631 -18.562 1.00 78.31 177 LYS A CA 1
ATOM 1361 C C . LYS A 1 177 ? 9.926 4.708 -18.081 1.00 78.31 177 LYS A C 1
ATOM 1363 O O . LYS A 1 177 ? 11.129 4.542 -18.248 1.00 78.31 177 LYS A O 1
ATOM 1368 N N . LYS A 1 178 ? 9.430 5.754 -17.403 1.00 79.25 178 LYS A N 1
ATOM 1369 C CA . LYS A 1 178 ? 10.256 6.891 -16.957 1.00 79.25 178 LYS A CA 1
ATOM 1370 C C . LYS A 1 178 ? 11.436 6.468 -16.067 1.00 79.25 178 LYS A C 1
ATOM 1372 O O . LYS A 1 178 ? 12.535 6.968 -16.289 1.00 79.25 178 LYS A O 1
ATOM 1377 N N . ILE A 1 179 ? 11.266 5.538 -15.111 1.00 77.19 179 ILE A N 1
ATOM 1378 C CA . ILE A 1 179 ? 12.417 5.017 -14.334 1.00 77.19 179 ILE A CA 1
ATOM 1379 C C . ILE A 1 179 ? 13.419 4.309 -15.236 1.00 77.19 179 ILE A C 1
ATOM 1381 O O . ILE A 1 179 ? 14.611 4.568 -15.114 1.00 77.19 179 ILE A O 1
ATOM 1385 N N . PHE A 1 180 ? 12.965 3.398 -16.100 1.00 81.31 180 PHE A N 1
ATOM 1386 C CA . PHE A 1 180 ? 13.883 2.599 -16.912 1.00 81.31 180 PHE A CA 1
ATOM 1387 C C . PHE A 1 180 ? 14.585 3.451 -17.975 1.00 81.31 180 PHE A C 1
ATOM 1389 O O . PHE A 1 180 ? 15.735 3.178 -18.297 1.00 81.31 180 PHE A O 1
ATOM 1396 N N . GLU A 1 181 ? 13.957 4.523 -18.456 1.00 85.75 181 GLU A N 1
ATOM 1397 C CA . GLU A 1 181 ? 14.615 5.521 -19.298 1.00 85.75 181 GLU A CA 1
ATOM 1398 C C . GLU A 1 181 ? 15.693 6.291 -18.531 1.00 85.75 181 GLU A C 1
ATOM 1400 O O . GLU A 1 181 ? 16.856 6.207 -18.917 1.00 85.75 181 GLU A O 1
ATOM 1405 N N . HIS A 1 182 ? 15.353 6.962 -17.426 1.00 83.81 182 HIS A N 1
ATOM 1406 C CA . HIS A 1 182 ? 16.315 7.733 -16.626 1.00 83.81 182 HIS A CA 1
ATOM 1407 C C . HIS A 1 182 ? 17.488 6.860 -16.141 1.00 83.81 182 HIS A C 1
ATOM 1409 O O . HIS A 1 182 ? 18.653 7.134 -16.426 1.00 83.81 182 HIS A O 1
ATOM 1415 N N . ALA A 1 183 ? 17.184 5.738 -15.483 1.00 82.62 183 ALA A N 1
ATOM 1416 C CA . ALA A 1 183 ? 18.176 4.861 -14.865 1.00 82.62 183 ALA A CA 1
ATOM 1417 C C . ALA A 1 183 ? 19.144 4.196 -15.857 1.00 82.62 183 ALA A C 1
ATOM 1419 O O . ALA A 1 183 ? 20.230 3.784 -15.445 1.00 82.62 183 ALA A O 1
ATOM 1420 N N . LEU A 1 184 ? 18.752 4.041 -17.131 1.00 84.88 184 LEU A N 1
ATOM 1421 C CA . LEU A 1 184 ? 19.520 3.271 -18.113 1.00 84.88 184 LEU A CA 1
ATOM 1422 C C . LEU A 1 184 ? 20.055 4.094 -19.289 1.00 84.88 184 LEU A C 1
ATOM 1424 O O . LEU A 1 184 ? 21.153 3.784 -19.752 1.00 84.88 184 LEU A O 1
ATOM 1428 N N . LYS A 1 185 ? 19.334 5.119 -19.769 1.00 93.00 185 LYS A N 1
ATOM 1429 C CA . LYS A 1 185 ? 19.782 5.992 -20.874 1.00 93.00 185 LYS A CA 1
ATOM 1430 C C . LYS A 1 185 ? 20.794 7.045 -20.413 1.00 93.00 185 LYS A C 1
ATOM 1432 O O . LYS A 1 185 ? 21.644 7.443 -21.203 1.00 93.00 185 LYS A O 1
ATOM 1437 N N . GLU A 1 186 ? 20.746 7.464 -19.148 1.00 91.06 186 GLU A N 1
ATOM 1438 C CA . GLU A 1 186 ? 21.722 8.408 -18.574 1.00 91.06 186 GLU A CA 1
ATOM 1439 C C . GLU A 1 186 ? 22.951 7.697 -17.976 1.00 91.06 186 GLU A C 1
ATOM 1441 O O . GLU A 1 186 ? 24.021 8.291 -17.840 1.00 91.06 186 GLU A O 1
ATOM 1446 N N . ASN A 1 187 ? 22.836 6.404 -17.655 1.00 90.94 187 ASN A N 1
ATOM 1447 C CA . ASN A 1 187 ? 23.915 5.621 -17.059 1.00 90.94 187 ASN A CA 1
ATOM 1448 C C . ASN A 1 187 ? 24.921 5.131 -18.121 1.00 90.94 187 ASN A C 1
ATOM 1450 O O . ASN A 1 187 ? 24.587 4.396 -19.054 1.00 90.94 187 ASN A O 1
ATOM 1454 N N . SER A 1 188 ? 26.191 5.501 -17.935 1.00 94.31 188 SER A N 1
ATOM 1455 C CA . SER A 1 188 ? 27.303 5.213 -18.850 1.00 94.31 188 SER A CA 1
ATOM 1456 C C . SER A 1 188 ? 27.622 3.727 -19.053 1.00 94.31 188 SER A C 1
ATOM 1458 O O . SER A 1 188 ? 28.313 3.398 -20.011 1.00 94.31 188 SER A O 1
ATOM 1460 N N . GLN A 1 189 ? 27.128 2.828 -18.196 1.00 93.62 189 GLN A N 1
ATOM 1461 C CA . GLN A 1 189 ? 27.307 1.378 -18.335 1.00 93.62 189 GLN A CA 1
ATOM 1462 C C . GLN A 1 189 ? 26.189 0.693 -19.136 1.00 93.62 189 GLN A C 1
ATOM 1464 O O . GLN A 1 189 ? 26.342 -0.471 -19.510 1.00 93.62 189 GLN A O 1
ATOM 1469 N N . THR A 1 190 ? 25.065 1.377 -19.376 1.00 90.81 190 THR A N 1
ATOM 1470 C CA . THR A 1 190 ? 23.851 0.783 -19.968 1.00 90.81 190 THR A CA 1
ATOM 1471 C C . THR A 1 190 ? 23.315 1.519 -21.188 1.00 90.81 190 THR A C 1
ATOM 1473 O O . THR A 1 190 ? 22.661 0.883 -22.010 1.00 90.81 190 THR A O 1
ATOM 1476 N N . LYS A 1 191 ? 23.604 2.817 -21.343 1.00 93.62 191 LYS A N 1
ATOM 1477 C CA . LYS A 1 191 ? 23.067 3.665 -22.423 1.00 93.62 191 LYS A CA 1
ATOM 1478 C C . LYS A 1 191 ? 23.336 3.133 -23.841 1.00 93.62 191 LYS A C 1
ATOM 1480 O O . LYS A 1 191 ? 22.517 3.333 -24.729 1.00 93.62 191 LYS A O 1
ATOM 1485 N N . ASP A 1 192 ? 24.456 2.428 -24.026 1.00 94.19 192 ASP A N 1
ATOM 1486 C CA . ASP A 1 192 ? 24.928 1.910 -25.317 1.00 94.19 192 ASP A CA 1
ATOM 1487 C C . ASP A 1 192 ? 24.511 0.437 -25.557 1.00 94.19 192 ASP A C 1
ATOM 1489 O O . ASP A 1 192 ? 24.969 -0.194 -26.510 1.00 94.19 192 ASP A O 1
ATOM 1493 N N . ILE A 1 193 ? 23.657 -0.147 -24.699 1.00 92.62 193 ILE A N 1
ATOM 1494 C CA . ILE A 1 193 ? 23.130 -1.513 -24.879 1.00 92.62 193 ILE A CA 1
ATOM 1495 C C . ILE A 1 193 ? 22.142 -1.521 -26.065 1.00 92.62 193 ILE A C 1
ATOM 1497 O O . ILE A 1 193 ? 21.107 -0.858 -25.984 1.00 92.62 193 ILE A O 1
ATOM 1501 N N . PRO A 1 194 ? 22.365 -2.306 -27.142 1.00 91.81 194 PRO A N 1
ATOM 1502 C CA . PRO A 1 194 ? 21.517 -2.245 -28.341 1.00 91.81 194 PRO A CA 1
ATOM 1503 C C . PRO A 1 194 ? 20.041 -2.592 -28.092 1.00 91.81 194 PRO A C 1
ATOM 1505 O O . PRO A 1 194 ? 19.150 -2.005 -28.699 1.00 91.81 194 PRO A O 1
ATOM 1508 N N . ALA A 1 195 ? 19.773 -3.515 -27.164 1.00 91.00 195 ALA A N 1
ATOM 1509 C CA . ALA A 1 195 ? 18.423 -3.932 -26.782 1.00 91.00 195 ALA A CA 1
ATOM 1510 C C . ALA A 1 195 ? 17.744 -2.992 -25.758 1.00 91.00 195 ALA A C 1
ATOM 1512 O O . ALA A 1 195 ? 16.703 -3.340 -25.205 1.00 91.00 195 ALA A O 1
ATOM 1513 N N . LEU A 1 196 ? 18.306 -1.812 -25.457 1.00 88.75 196 LEU A N 1
ATOM 1514 C CA . LEU A 1 196 ? 17.830 -0.982 -24.344 1.00 88.75 196 LEU A CA 1
ATOM 1515 C C . LEU A 1 196 ? 16.374 -0.504 -24.503 1.00 88.75 196 LEU A C 1
ATOM 1517 O O . LEU A 1 196 ? 15.619 -0.521 -23.533 1.00 88.75 196 LEU A O 1
ATOM 1521 N N . ASN A 1 197 ? 15.942 -0.132 -25.711 1.00 91.75 197 ASN A N 1
ATOM 1522 C CA . ASN A 1 197 ? 14.535 0.230 -25.931 1.00 91.75 197 ASN A CA 1
ATOM 1523 C C . ASN A 1 197 ? 13.604 -0.998 -25.824 1.00 91.75 197 ASN A C 1
ATOM 1525 O O . ASN A 1 197 ? 12.528 -0.879 -25.251 1.00 91.75 197 ASN A O 1
ATOM 1529 N N . GLU A 1 198 ? 14.047 -2.191 -26.254 1.00 90.69 198 GLU A N 1
ATOM 1530 C CA . GLU A 1 198 ? 13.311 -3.460 -26.065 1.00 90.69 198 GLU A CA 1
ATOM 1531 C C . GLU A 1 198 ? 13.109 -3.760 -24.563 1.00 90.69 198 GLU A C 1
ATOM 1533 O O . GLU A 1 198 ? 12.030 -4.182 -24.153 1.00 90.69 198 GLU A O 1
ATOM 1538 N N . VAL A 1 199 ? 14.109 -3.455 -23.722 1.00 84.69 199 VAL A N 1
ATOM 1539 C CA . VAL A 1 199 ? 14.015 -3.526 -22.250 1.00 84.69 199 VAL A CA 1
ATOM 1540 C C . VAL A 1 199 ? 12.977 -2.557 -21.693 1.00 84.69 199 VAL A C 1
ATOM 1542 O O . VAL A 1 199 ? 12.136 -2.961 -20.892 1.00 84.69 199 VAL A O 1
ATOM 1545 N N . ILE A 1 200 ? 13.031 -1.291 -22.103 1.00 83.31 200 ILE A N 1
ATOM 1546 C CA . ILE A 1 200 ? 12.131 -0.243 -21.606 1.00 83.31 200 ILE A CA 1
ATOM 1547 C C . ILE A 1 200 ? 10.678 -0.542 -21.992 1.00 83.31 200 ILE A C 1
ATOM 1549 O O . ILE A 1 200 ? 9.802 -0.484 -21.132 1.00 83.31 200 ILE A O 1
ATOM 1553 N N . ASP A 1 201 ? 10.423 -0.918 -23.246 1.00 86.88 201 ASP A N 1
ATOM 1554 C CA . ASP A 1 201 ? 9.070 -1.169 -23.753 1.00 86.88 201 ASP A CA 1
ATOM 1555 C C . ASP A 1 201 ? 8.471 -2.479 -23.214 1.00 86.88 201 ASP A C 1
ATOM 1557 O O . ASP A 1 201 ? 7.273 -2.541 -22.928 1.00 86.88 201 ASP A O 1
ATOM 1561 N N . ALA A 1 202 ? 9.286 -3.519 -22.999 1.00 81.62 202 ALA A N 1
ATOM 1562 C CA . ALA A 1 202 ? 8.828 -4.751 -22.354 1.00 81.62 202 ALA A CA 1
ATOM 1563 C C . ALA A 1 202 ? 8.459 -4.530 -20.874 1.00 81.62 202 ALA A C 1
ATOM 1565 O O . ALA A 1 202 ? 7.502 -5.132 -20.378 1.00 81.62 202 ALA A O 1
ATOM 1566 N N . VAL A 1 203 ? 9.196 -3.659 -20.173 1.00 77.44 203 VAL A N 1
ATOM 1567 C CA . VAL A 1 203 ? 8.906 -3.287 -18.780 1.00 77.44 203 VAL A CA 1
ATOM 1568 C C . VAL A 1 203 ? 7.684 -2.379 -18.681 1.00 77.44 203 VAL A C 1
ATOM 1570 O O . VAL A 1 203 ? 6.808 -2.666 -17.870 1.00 77.44 203 VAL A O 1
ATOM 1573 N N . ASP A 1 204 ? 7.591 -1.341 -19.518 1.00 80.75 204 ASP A N 1
ATOM 1574 C CA . ASP A 1 204 ? 6.407 -0.479 -19.639 1.00 80.75 204 ASP A CA 1
ATOM 1575 C C . ASP A 1 204 ? 5.149 -1.335 -19.810 1.00 80.75 204 ASP A C 1
ATOM 1577 O O . ASP A 1 204 ? 4.276 -1.339 -18.940 1.00 80.75 204 ASP A O 1
ATOM 1581 N N . LYS A 1 205 ? 5.134 -2.197 -20.836 1.00 83.81 205 LYS A N 1
ATOM 1582 C CA . LYS A 1 205 ? 4.009 -3.088 -21.129 1.00 83.81 205 LYS A CA 1
ATOM 1583 C C . LYS A 1 205 ? 3.578 -3.940 -19.930 1.00 83.81 205 LYS A C 1
ATOM 1585 O O . LYS A 1 205 ? 2.384 -4.079 -19.693 1.00 83.81 205 LYS A O 1
ATOM 1590 N N . TYR A 1 206 ? 4.495 -4.498 -19.140 1.00 77.88 206 TYR A N 1
ATOM 1591 C CA . TYR A 1 206 ? 4.109 -5.288 -17.960 1.00 77.88 206 TYR A CA 1
ATOM 1592 C C . TYR A 1 206 ? 3.340 -4.475 -16.902 1.00 77.88 206 TYR A C 1
ATOM 1594 O O . TYR A 1 206 ? 2.503 -5.033 -16.189 1.00 77.88 206 TYR A O 1
ATOM 1602 N N . PHE A 1 207 ? 3.582 -3.166 -16.812 1.00 75.25 207 PHE A N 1
ATOM 1603 C CA . PHE A 1 207 ? 2.862 -2.265 -15.912 1.00 75.25 207 PHE A CA 1
ATOM 1604 C C . PHE A 1 207 ? 1.669 -1.547 -16.572 1.00 75.25 207 PHE A C 1
ATOM 1606 O O . PHE A 1 207 ? 0.784 -1.108 -15.839 1.00 75.25 207 PHE A O 1
ATOM 1613 N N . THR A 1 208 ? 1.599 -1.465 -17.909 1.00 78.25 208 THR A N 1
ATOM 1614 C CA . THR A 1 208 ? 0.582 -0.681 -18.644 1.00 78.25 208 THR A CA 1
ATOM 1615 C C . THR A 1 208 ? -0.321 -1.466 -19.611 1.00 78.25 208 THR A C 1
ATOM 1617 O O . THR A 1 208 ? -1.277 -0.882 -20.120 1.00 78.25 208 THR A O 1
ATOM 1620 N N . ASP A 1 209 ? -0.107 -2.771 -19.852 1.00 81.44 209 ASP A N 1
ATOM 1621 C CA . ASP A 1 209 ? -0.955 -3.565 -20.763 1.00 81.44 209 ASP A CA 1
ATOM 1622 C C . ASP A 1 209 ? -2.435 -3.520 -20.335 1.00 81.44 209 ASP A C 1
ATOM 1624 O O . ASP A 1 209 ? -2.798 -3.801 -19.187 1.00 81.44 209 ASP A O 1
ATOM 1628 N N . ALA A 1 210 ? -3.297 -3.144 -21.282 1.00 73.81 210 ALA A N 1
ATOM 1629 C CA . ALA A 1 210 ? -4.724 -2.940 -21.063 1.00 73.81 210 ALA A CA 1
ATOM 1630 C C . ALA A 1 210 ? -5.523 -4.247 -20.893 1.00 73.81 210 ALA A C 1
ATOM 1632 O O . ALA A 1 210 ? -6.680 -4.190 -20.478 1.00 73.81 210 ALA A O 1
ATOM 1633 N N . LYS A 1 211 ? -4.941 -5.411 -21.219 1.00 78.00 211 LYS A N 1
ATOM 1634 C CA . LYS A 1 211 ? -5.564 -6.730 -21.019 1.00 78.00 211 LYS A CA 1
ATOM 1635 C C . LYS A 1 211 ? -5.213 -7.324 -19.660 1.00 78.00 211 LYS A C 1
ATOM 1637 O O . LYS A 1 211 ? -6.109 -7.761 -18.947 1.00 78.00 211 LYS A O 1
ATOM 1642 N N . GLU A 1 212 ? -3.924 -7.365 -19.320 1.00 81.25 212 GLU A N 1
ATOM 1643 C CA . GLU A 1 212 ? -3.442 -7.915 -18.048 1.00 81.25 212 GLU A CA 1
ATOM 1644 C C . GLU A 1 212 ? -2.044 -7.368 -17.696 1.00 81.25 212 GLU A C 1
ATOM 1646 O O . GLU A 1 212 ? -1.025 -7.817 -18.221 1.00 81.25 212 GLU A O 1
ATOM 1651 N N . ASN A 1 213 ? -1.996 -6.415 -16.766 1.00 79.19 213 ASN A N 1
ATOM 1652 C CA . ASN A 1 213 ? -0.770 -5.838 -16.203 1.00 79.19 213 ASN A CA 1
ATOM 1653 C C . ASN A 1 213 ? -0.540 -6.268 -14.740 1.00 79.19 213 ASN A C 1
ATOM 1655 O O . ASN A 1 213 ? -1.423 -6.834 -14.084 1.00 79.19 213 ASN A O 1
ATOM 1659 N N . ALA A 1 214 ? 0.642 -5.948 -14.210 1.00 76.75 214 ALA A N 1
ATOM 1660 C CA . ALA A 1 214 ? 1.087 -6.255 -12.849 1.00 76.75 214 ALA A CA 1
ATOM 1661 C C . ALA A 1 214 ? 0.054 -5.935 -11.752 1.00 76.75 214 ALA A C 1
ATOM 1663 O O . ALA A 1 214 ? -0.132 -6.725 -10.826 1.00 76.75 214 ALA A O 1
ATOM 1664 N N . PHE A 1 215 ? -0.642 -4.800 -11.861 1.00 78.31 215 PHE A N 1
ATOM 1665 C CA . PHE A 1 215 ? -1.620 -4.360 -10.866 1.00 78.31 215 PHE A CA 1
ATOM 1666 C C . PHE A 1 215 ? -2.925 -5.147 -10.966 1.00 78.31 215 PHE A C 1
ATOM 1668 O O . PHE A 1 215 ? -3.459 -5.568 -9.944 1.00 78.31 215 PHE A O 1
ATOM 1675 N N . THR A 1 216 ? -3.406 -5.426 -12.183 1.00 83.88 216 THR A N 1
ATOM 1676 C CA . THR A 1 216 ? -4.580 -6.296 -12.384 1.00 83.88 216 THR A CA 1
ATOM 1677 C C . THR A 1 216 ? -4.328 -7.735 -11.918 1.00 83.88 216 THR A C 1
ATOM 1679 O O . THR A 1 216 ? -5.213 -8.339 -11.314 1.00 83.88 216 THR A O 1
ATOM 1682 N N . LYS A 1 217 ? -3.102 -8.257 -12.089 1.00 83.00 217 LYS A N 1
ATOM 1683 C CA . LYS A 1 217 ? -2.684 -9.552 -11.525 1.00 83.00 217 LYS A CA 1
ATOM 1684 C C . LYS A 1 217 ? -2.694 -9.536 -10.004 1.00 83.00 217 LYS A C 1
ATOM 1686 O O . LYS A 1 217 ? -3.339 -10.381 -9.395 1.00 83.00 217 LYS A O 1
ATOM 1691 N N . LEU A 1 218 ? -2.038 -8.549 -9.393 1.00 81.56 218 LEU A N 1
ATOM 1692 C CA . LEU A 1 218 ? -2.002 -8.404 -7.939 1.00 81.56 218 LEU A CA 1
ATOM 1693 C C . LEU A 1 218 ? -3.419 -8.264 -7.354 1.00 81.56 218 LEU A C 1
ATOM 1695 O O . LEU A 1 218 ? -3.748 -8.942 -6.388 1.00 81.56 218 LEU A O 1
ATOM 1699 N N . ALA A 1 219 ? -4.284 -7.452 -7.966 1.00 83.19 219 ALA A N 1
ATOM 1700 C CA . ALA A 1 219 ? -5.685 -7.307 -7.571 1.00 83.19 219 ALA A CA 1
ATOM 1701 C C . ALA A 1 219 ? -6.476 -8.622 -7.666 1.00 83.19 219 ALA A C 1
ATOM 1703 O O . ALA A 1 219 ? -7.284 -8.916 -6.785 1.00 83.19 219 ALA A O 1
ATOM 1704 N N . LYS A 1 220 ? -6.225 -9.441 -8.695 1.00 89.31 220 LYS A N 1
ATOM 1705 C CA . LYS A 1 220 ? -6.805 -10.784 -8.812 1.00 89.31 220 LYS A CA 1
ATOM 1706 C C . LYS A 1 220 ? -6.308 -11.716 -7.702 1.00 89.31 220 LYS A C 1
ATOM 1708 O O . LYS A 1 220 ? -7.131 -12.307 -7.014 1.00 89.31 220 LYS A O 1
ATOM 1713 N N . GLU A 1 221 ? -5.000 -11.778 -7.451 1.00 86.25 221 GLU A N 1
ATOM 1714 C CA . GLU A 1 221 ? -4.436 -12.602 -6.367 1.00 86.25 221 GLU A CA 1
ATOM 1715 C C . GLU A 1 221 ? -4.943 -12.172 -4.979 1.00 86.25 221 GLU A C 1
ATOM 1717 O O . GLU A 1 221 ? -5.171 -13.012 -4.113 1.00 86.25 221 GLU A O 1
ATOM 1722 N N . LEU A 1 222 ? -5.189 -10.874 -4.774 1.00 83.00 222 LEU A N 1
ATOM 1723 C CA . LEU A 1 222 ? -5.817 -10.331 -3.565 1.00 83.00 222 LEU A CA 1
ATOM 1724 C C . LEU A 1 222 ? -7.298 -10.728 -3.438 1.00 83.00 222 LEU A C 1
ATOM 1726 O O . LEU A 1 222 ? -7.756 -11.043 -2.340 1.00 83.00 222 LEU A O 1
ATOM 1730 N N . LYS A 1 223 ? -8.047 -10.754 -4.549 1.00 87.00 223 LYS A N 1
ATOM 1731 C CA . LYS A 1 223 ? -9.434 -11.256 -4.597 1.00 87.00 223 LYS A CA 1
ATOM 1732 C C . LYS A 1 223 ? -9.514 -12.765 -4.353 1.00 87.00 223 LYS A C 1
ATOM 1734 O O . LYS A 1 223 ? -10.475 -13.232 -3.749 1.00 87.00 223 LYS A O 1
ATOM 1739 N N . GLU A 1 224 ? -8.501 -13.514 -4.774 1.00 92.12 224 GLU A N 1
ATOM 1740 C CA . GLU A 1 224 ? -8.398 -14.968 -4.596 1.00 92.12 224 GLU A CA 1
ATOM 1741 C C . GLU A 1 224 ? -7.807 -15.370 -3.227 1.00 92.12 224 GLU A C 1
ATOM 1743 O O . GLU A 1 224 ? -7.991 -16.507 -2.793 1.00 92.12 224 GLU A O 1
ATOM 1748 N N . PHE A 1 225 ? -7.155 -14.447 -2.506 1.00 86.56 225 PHE A N 1
ATOM 1749 C CA . PHE A 1 225 ? -6.450 -14.723 -1.250 1.00 86.56 225 PHE A CA 1
ATOM 1750 C C . PHE A 1 225 ? -7.347 -15.336 -0.163 1.00 86.56 225 PHE A C 1
ATOM 1752 O O . PHE A 1 225 ? -8.360 -14.748 0.226 1.00 86.56 225 PHE A O 1
ATOM 1759 N N . ASP A 1 226 ? -6.957 -16.496 0.372 1.00 86.81 226 ASP A N 1
ATOM 1760 C CA . ASP A 1 226 ? -7.755 -17.235 1.350 1.00 86.81 226 ASP A CA 1
ATOM 1761 C C . ASP A 1 226 ? -7.492 -16.819 2.810 1.00 86.81 226 ASP A C 1
ATOM 1763 O O . ASP A 1 226 ? -6.413 -17.030 3.368 1.00 86.81 226 ASP A O 1
ATOM 1767 N N . PHE A 1 227 ? -8.538 -16.299 3.455 1.00 84.75 227 PHE A N 1
ATOM 1768 C CA . PHE A 1 227 ? -8.562 -15.976 4.881 1.00 84.75 227 PHE A CA 1
ATOM 1769 C C . PHE A 1 227 ? -8.997 -17.151 5.781 1.00 84.75 227 PHE A C 1
ATOM 1771 O O . PHE A 1 227 ? -9.035 -16.980 6.996 1.00 84.75 227 PHE A O 1
ATOM 1778 N N . SER A 1 228 ? -9.310 -18.348 5.261 1.00 86.25 228 SER A N 1
ATOM 1779 C CA . SER A 1 228 ? -9.755 -19.491 6.088 1.00 86.25 228 SER A CA 1
ATOM 1780 C C . SER A 1 228 ? -8.747 -19.897 7.172 1.00 86.25 228 SER A C 1
ATOM 1782 O O . SER A 1 228 ? -9.133 -20.288 8.271 1.00 86.25 228 SER A O 1
ATOM 1784 N N . ALA A 1 229 ? -7.450 -19.741 6.898 1.00 86.31 229 ALA A N 1
ATOM 1785 C CA . ALA A 1 229 ? -6.376 -20.086 7.825 1.00 86.31 229 ALA A CA 1
ATOM 1786 C C . ALA A 1 229 ? -6.184 -19.079 8.980 1.00 86.31 229 ALA A C 1
ATOM 1788 O O . ALA A 1 229 ? -5.372 -19.337 9.871 1.00 86.31 229 ALA A O 1
ATOM 1789 N N . LEU A 1 230 ? -6.910 -17.952 8.978 1.00 81.31 230 LEU A N 1
ATOM 1790 C CA . LEU A 1 230 ? -6.747 -16.808 9.885 1.00 81.31 230 LEU A CA 1
ATOM 1791 C C . LEU A 1 230 ? -6.626 -17.192 11.365 1.00 81.31 230 LEU A C 1
ATOM 1793 O O . LEU A 1 230 ? -5.645 -16.849 12.025 1.00 81.31 230 LEU A O 1
ATOM 1797 N N . GLU A 1 231 ? -7.623 -17.910 11.875 1.00 80.25 231 GLU A N 1
ATOM 1798 C CA . GLU A 1 231 ? -7.754 -18.252 13.296 1.00 80.25 231 GLU A CA 1
ATOM 1799 C C . GLU A 1 231 ? -6.674 -19.246 13.752 1.00 80.25 231 GLU A C 1
ATOM 1801 O O . GLU A 1 231 ? -6.236 -19.222 14.900 1.00 80.25 231 GLU A O 1
ATOM 1806 N N . LYS A 1 232 ? -6.205 -20.095 12.828 1.00 85.19 232 LYS A N 1
ATOM 1807 C CA . LYS A 1 232 ? -5.241 -21.176 13.079 1.00 85.19 232 LYS A CA 1
ATOM 1808 C C . LYS A 1 232 ? -3.786 -20.728 12.949 1.00 85.19 232 LYS A C 1
ATOM 1810 O O . LYS A 1 232 ? -2.930 -21.151 13.722 1.00 85.19 232 LYS A O 1
ATOM 1815 N N . GLU A 1 233 ? -3.477 -19.933 11.930 1.00 81.75 233 GLU A N 1
ATOM 1816 C CA . GLU A 1 233 ? -2.121 -19.438 11.676 1.00 81.75 233 GLU A CA 1
ATOM 1817 C C . GLU A 1 233 ? -1.808 -18.157 12.450 1.00 81.75 233 GLU A C 1
ATOM 1819 O O . GLU A 1 233 ? -0.640 -17.877 12.740 1.00 81.75 233 GLU A O 1
ATOM 1824 N N . GLY A 1 234 ? -2.849 -17.404 12.801 1.00 76.94 234 GLY A N 1
ATOM 1825 C CA . GLY A 1 234 ? -2.738 -16.115 13.447 1.00 76.94 234 GLY A CA 1
ATOM 1826 C C . GLY A 1 234 ? -2.334 -15.002 12.482 1.00 76.94 234 GLY A C 1
ATOM 1827 O O . GLY A 1 234 ? -1.635 -15.181 11.483 1.00 76.94 234 GLY A O 1
ATOM 1828 N N . TYR A 1 235 ? -2.747 -13.799 12.856 1.00 73.38 235 TYR A N 1
ATOM 1829 C CA . TYR A 1 235 ? -2.713 -12.610 12.021 1.00 73.38 235 TYR A CA 1
ATOM 1830 C C . TYR A 1 235 ? -1.352 -12.225 11.406 1.00 73.38 235 TYR A C 1
ATOM 1832 O O . TYR A 1 235 ? -1.328 -11.590 10.353 1.00 73.38 235 TYR A O 1
ATOM 1840 N N . ASN A 1 236 ? -0.226 -12.575 12.040 1.00 75.38 236 ASN A N 1
ATOM 1841 C CA . ASN A 1 236 ? 1.112 -12.265 11.515 1.00 75.38 236 ASN A CA 1
ATOM 1842 C C . ASN A 1 236 ? 1.401 -13.035 10.215 1.00 75.38 236 ASN A C 1
ATOM 1844 O O . ASN A 1 236 ? 1.820 -12.441 9.226 1.00 75.38 236 ASN A O 1
ATOM 1848 N N . LYS A 1 237 ? 1.108 -14.342 10.186 1.00 78.19 237 LYS A N 1
ATOM 1849 C CA . LYS A 1 237 ? 1.384 -15.205 9.027 1.00 78.19 237 LYS A CA 1
ATOM 1850 C C . LYS A 1 237 ? 0.529 -14.845 7.819 1.00 78.19 237 LYS A C 1
ATOM 1852 O O . LYS A 1 237 ? 0.989 -14.916 6.683 1.00 78.19 237 LYS A O 1
ATOM 1857 N N . THR A 1 238 ? -0.715 -14.434 8.048 1.00 77.50 238 THR A N 1
ATOM 1858 C CA . THR A 1 238 ? -1.609 -14.003 6.967 1.00 77.50 238 THR A CA 1
ATOM 1859 C C . THR A 1 238 ? -1.105 -12.701 6.320 1.00 77.50 238 THR A C 1
ATOM 1861 O O . THR A 1 238 ? -1.115 -12.586 5.096 1.00 77.50 238 THR A O 1
ATOM 1864 N N . LEU A 1 239 ? -0.535 -11.779 7.113 1.00 69.94 239 LEU A N 1
ATOM 1865 C CA . LEU A 1 239 ? 0.168 -10.596 6.599 1.00 69.94 239 LEU A CA 1
ATOM 1866 C C . LEU A 1 239 ? 1.445 -10.969 5.820 1.00 69.94 239 LEU A C 1
ATOM 1868 O O . LEU A 1 239 ? 1.643 -10.476 4.711 1.00 69.94 239 LEU A O 1
ATOM 1872 N N . GLU A 1 240 ? 2.277 -11.872 6.346 1.00 74.75 240 GLU A N 1
ATOM 1873 C CA . GLU A 1 240 ? 3.474 -12.383 5.652 1.00 74.75 240 GLU A CA 1
ATOM 1874 C C . GLU A 1 240 ? 3.124 -12.990 4.278 1.00 74.75 240 GLU A C 1
ATOM 1876 O O . GLU A 1 240 ? 3.785 -12.699 3.279 1.00 74.75 240 GLU A O 1
ATOM 1881 N N . LYS A 1 241 ? 2.035 -13.769 4.187 1.00 80.88 241 LYS A N 1
ATOM 1882 C CA . LYS A 1 241 ? 1.545 -14.333 2.916 1.00 80.88 241 LYS A CA 1
ATOM 1883 C C . LYS A 1 241 ? 1.117 -13.255 1.911 1.00 80.88 241 LYS A C 1
ATOM 1885 O O . LYS A 1 241 ? 1.421 -13.385 0.727 1.00 80.88 241 LYS A O 1
ATOM 1890 N N . LEU A 1 242 ? 0.479 -12.172 2.360 1.00 74.19 242 LEU A N 1
ATOM 1891 C CA . LEU A 1 242 ? 0.099 -11.041 1.498 1.00 74.19 242 LEU A CA 1
ATOM 1892 C C . LEU A 1 242 ? 1.304 -10.199 1.048 1.00 74.19 242 LEU A C 1
ATOM 1894 O O . LEU A 1 242 ? 1.331 -9.723 -0.088 1.00 74.19 242 LEU A O 1
ATOM 1898 N N . MET A 1 243 ? 2.348 -10.084 1.877 1.00 69.12 243 MET A N 1
ATOM 1899 C CA . MET A 1 243 ? 3.658 -9.574 1.439 1.00 69.12 243 MET A CA 1
ATOM 1900 C C . MET A 1 243 ? 4.309 -10.471 0.381 1.00 69.12 243 MET A C 1
ATOM 1902 O O . MET A 1 243 ? 5.014 -9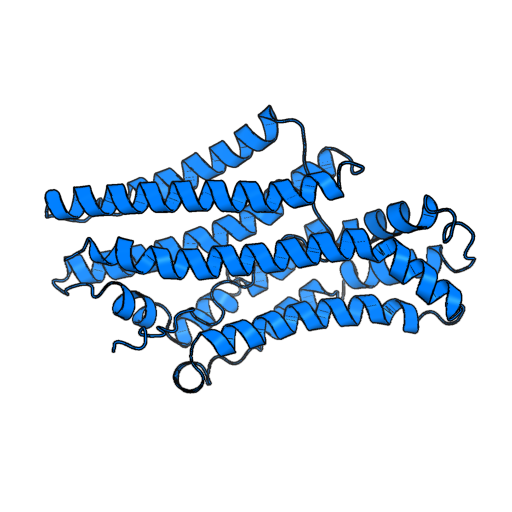.965 -0.497 1.00 69.12 243 MET A O 1
ATOM 1906 N N . GLY A 1 244 ? 4.021 -11.775 0.405 1.00 73.25 244 GLY A N 1
ATOM 1907 C CA . GLY A 1 244 ? 4.377 -12.718 -0.652 1.00 73.25 244 GLY A CA 1
ATOM 1908 C C . GLY A 1 244 ? 3.846 -12.315 -2.032 1.00 73.25 244 GLY A C 1
ATOM 1909 O O . GLY A 1 244 ? 4.620 -12.327 -2.987 1.00 73.25 244 GLY A O 1
ATOM 1910 N N . LEU A 1 245 ? 2.582 -11.882 -2.142 1.00 74.06 245 LEU A N 1
ATOM 1911 C CA . LEU A 1 245 ? 1.966 -11.498 -3.427 1.00 74.06 245 LEU A CA 1
ATOM 1912 C C . LEU A 1 245 ? 2.672 -10.291 -4.073 1.00 74.06 245 LEU A C 1
ATOM 1914 O O . LEU A 1 245 ? 3.092 -10.342 -5.229 1.00 74.06 245 LEU A O 1
ATOM 1918 N N . VAL A 1 246 ? 2.910 -9.217 -3.313 1.00 68.75 246 VAL A N 1
ATOM 1919 C CA . VAL A 1 246 ? 3.622 -8.034 -3.843 1.00 68.75 246 VAL A CA 1
ATOM 1920 C C . VAL A 1 246 ? 5.090 -8.358 -4.158 1.00 68.75 246 VAL A C 1
ATOM 1922 O O . VAL A 1 246 ? 5.634 -7.911 -5.172 1.00 68.75 246 VAL A O 1
ATOM 1925 N N . SER A 1 247 ? 5.727 -9.210 -3.349 1.00 66.94 247 SER A N 1
ATOM 1926 C CA . SER A 1 247 ? 7.091 -9.700 -3.604 1.00 66.94 247 SER A CA 1
ATOM 1927 C C . SER A 1 247 ? 7.181 -10.594 -4.853 1.00 66.94 247 SER A C 1
ATOM 1929 O O . SER A 1 247 ? 8.212 -10.608 -5.536 1.00 66.94 247 SER A O 1
ATOM 1931 N N . LYS A 1 248 ? 6.100 -11.304 -5.198 1.00 67.81 248 LYS A N 1
ATOM 1932 C CA . LYS A 1 248 ? 5.964 -12.083 -6.434 1.00 67.81 248 LYS A CA 1
ATOM 1933 C C . LYS A 1 248 ? 5.852 -11.165 -7.655 1.00 67.81 248 LYS A C 1
ATOM 1935 O O . LYS A 1 248 ? 6.665 -11.304 -8.566 1.00 67.81 248 LYS A O 1
ATOM 1940 N N . ALA A 1 249 ? 4.958 -10.171 -7.632 1.00 65.81 249 ALA A N 1
ATOM 1941 C CA . ALA A 1 249 ? 4.785 -9.206 -8.728 1.00 65.81 249 ALA A CA 1
ATOM 1942 C C . ALA A 1 249 ? 6.078 -8.423 -9.055 1.00 65.81 249 ALA A C 1
ATOM 1944 O O . ALA A 1 249 ? 6.408 -8.210 -10.225 1.00 65.81 249 ALA A O 1
ATOM 1945 N N . ARG A 1 250 ? 6.872 -8.076 -8.029 1.00 63.22 250 ARG A N 1
ATOM 1946 C CA . ARG A 1 250 ? 8.271 -7.605 -8.153 1.00 63.22 250 ARG A CA 1
ATOM 1947 C C . ARG A 1 250 ? 9.143 -8.587 -8.938 1.00 63.22 250 ARG A C 1
ATOM 1949 O O . ARG A 1 250 ? 9.893 -8.195 -9.828 1.00 63.22 250 ARG A O 1
ATOM 1956 N N . THR A 1 251 ? 9.131 -9.852 -8.526 1.00 65.50 251 THR A N 1
ATOM 1957 C CA . THR A 1 251 ? 10.038 -10.882 -9.049 1.00 65.50 251 THR A CA 1
ATOM 1958 C C . THR A 1 251 ? 9.724 -11.193 -10.511 1.00 65.50 251 THR A C 1
ATOM 1960 O O . THR A 1 251 ? 10.635 -11.435 -11.298 1.00 65.50 251 THR A O 1
ATOM 1963 N N . GLU A 1 252 ? 8.451 -11.116 -10.897 1.00 64.88 252 GLU A N 1
ATOM 1964 C CA . GLU A 1 252 ? 8.011 -11.203 -12.290 1.00 64.88 252 GLU A CA 1
ATOM 1965 C C . GLU A 1 252 ? 8.465 -9.997 -13.127 1.00 64.88 252 GLU A C 1
ATOM 1967 O O . GLU A 1 252 ? 8.978 -10.207 -14.223 1.00 64.88 252 GLU A O 1
ATOM 1972 N N . ALA A 1 253 ? 8.442 -8.772 -12.585 1.00 62.03 253 ALA A N 1
ATOM 1973 C CA . ALA A 1 253 ? 9.019 -7.599 -13.257 1.00 62.03 253 ALA A CA 1
ATOM 1974 C C . ALA A 1 253 ? 10.517 -7.769 -13.596 1.00 62.03 253 ALA A C 1
ATOM 1976 O O . ALA A 1 253 ? 10.958 -7.405 -14.684 1.00 62.03 253 ALA A O 1
ATOM 1977 N N . VAL A 1 254 ? 11.314 -8.373 -12.707 1.00 63.47 254 VAL A N 1
ATOM 1978 C CA . VAL A 1 254 ? 12.744 -8.634 -12.985 1.00 63.47 254 VAL A CA 1
ATOM 1979 C C . VAL A 1 254 ? 12.936 -9.743 -14.033 1.00 63.47 254 VAL A C 1
ATOM 1981 O O . VAL A 1 254 ? 13.900 -9.692 -14.799 1.00 63.47 254 VAL A O 1
ATOM 1984 N N . LYS A 1 255 ? 12.013 -10.712 -14.116 1.00 68.88 255 LYS A N 1
ATOM 1985 C CA . LYS A 1 255 ? 12.021 -11.790 -15.126 1.00 68.88 255 LYS A CA 1
ATOM 1986 C C . LYS A 1 255 ? 11.686 -11.310 -16.542 1.00 68.88 255 LYS A C 1
ATOM 1988 O O . LYS A 1 255 ? 11.967 -12.038 -17.489 1.00 68.88 255 LYS A O 1
ATOM 1993 N N . ILE A 1 256 ? 11.154 -10.097 -16.726 1.00 71.44 256 ILE A N 1
ATOM 1994 C CA . ILE A 1 256 ? 10.951 -9.503 -18.063 1.00 71.44 256 ILE A CA 1
ATOM 1995 C C . ILE A 1 256 ? 12.273 -9.467 -18.834 1.00 71.44 256 ILE A C 1
ATOM 1997 O O . ILE A 1 256 ? 12.308 -9.837 -20.006 1.00 71.44 256 ILE A O 1
ATOM 2001 N N . LEU A 1 257 ? 13.377 -9.142 -18.150 1.00 69.62 257 LEU A N 1
ATOM 2002 C CA . LEU A 1 257 ? 14.730 -9.146 -18.717 1.00 69.62 257 LEU A CA 1
ATOM 2003 C C . LEU A 1 257 ? 15.135 -10.513 -19.293 1.00 69.62 257 LEU A C 1
ATOM 2005 O O . LEU A 1 257 ? 16.012 -10.583 -20.148 1.00 69.62 257 LEU A O 1
ATOM 2009 N N . ASP A 1 258 ? 14.500 -11.601 -18.851 1.00 76.94 258 ASP A N 1
ATOM 2010 C CA . ASP A 1 258 ? 14.753 -12.958 -19.331 1.00 76.94 258 ASP A CA 1
ATOM 2011 C C . ASP A 1 258 ? 13.849 -13.389 -20.501 1.00 76.94 258 ASP A C 1
ATOM 2013 O O . ASP A 1 258 ? 14.151 -14.388 -21.149 1.00 76.94 258 ASP A O 1
ATOM 2017 N N . SER A 1 259 ? 12.824 -12.601 -20.853 1.00 78.50 259 SER A N 1
ATOM 2018 C CA . SER A 1 259 ? 12.050 -12.768 -22.099 1.00 78.50 259 SER A CA 1
ATOM 2019 C C . SER A 1 259 ? 12.686 -12.112 -23.336 1.00 78.50 259 SER A C 1
ATOM 2021 O O . SER A 1 259 ? 12.317 -12.435 -24.466 1.00 78.50 259 SER A O 1
ATOM 2023 N N . ILE A 1 260 ? 13.653 -11.213 -23.132 1.00 83.06 260 ILE A N 1
ATOM 2024 C CA . ILE A 1 260 ? 14.289 -10.407 -24.182 1.00 83.06 260 ILE A CA 1
ATOM 2025 C C . ILE A 1 260 ? 15.401 -11.226 -24.841 1.00 83.06 260 ILE A C 1
ATOM 2027 O O . ILE A 1 260 ? 16.439 -11.494 -24.232 1.00 83.06 260 ILE A O 1
ATOM 2031 N N . LYS A 1 261 ? 15.178 -11.639 -26.094 1.00 81.50 261 LYS A N 1
ATOM 2032 C CA . LYS A 1 261 ? 16.016 -12.637 -26.787 1.00 81.50 261 LYS A CA 1
ATOM 2033 C C . LYS A 1 261 ? 17.450 -12.175 -27.040 1.00 81.50 261 LYS A C 1
ATOM 2035 O O . LYS A 1 261 ? 18.358 -12.999 -27.034 1.00 81.50 261 LYS A O 1
ATOM 2040 N N . ASN A 1 262 ? 17.642 -10.878 -27.273 1.00 84.06 262 ASN A N 1
ATOM 2041 C CA . ASN A 1 262 ? 18.918 -10.312 -27.718 1.00 84.06 262 ASN A CA 1
ATOM 2042 C C . ASN A 1 262 ? 19.813 -9.819 -26.566 1.00 84.06 262 ASN A C 1
ATOM 2044 O O . ASN A 1 262 ? 20.932 -9.374 -26.815 1.00 84.06 262 ASN A O 1
ATOM 2048 N N . LEU A 1 263 ? 19.328 -9.866 -25.320 1.00 87.25 263 LEU A N 1
ATOM 2049 C CA . LEU A 1 263 ? 19.981 -9.245 -24.168 1.00 87.25 263 LEU A CA 1
ATOM 2050 C C . LEU A 1 263 ? 20.973 -10.206 -23.495 1.00 87.25 263 LEU A C 1
ATOM 2052 O O . LEU A 1 263 ? 20.584 -11.241 -22.945 1.00 87.25 263 LEU A O 1
ATOM 2056 N N . LYS A 1 264 ? 22.263 -9.858 -23.513 1.00 91.06 264 LYS A N 1
ATOM 2057 C CA . LYS A 1 264 ? 23.355 -10.701 -22.998 1.00 91.06 264 LYS A CA 1
ATOM 2058 C C . LYS A 1 264 ? 23.369 -10.772 -21.468 1.00 91.06 264 LYS A C 1
ATOM 2060 O O . LYS A 1 264 ? 22.799 -9.935 -20.772 1.00 91.06 264 LYS A O 1
ATOM 2065 N N . ALA A 1 265 ? 24.061 -11.770 -20.916 1.00 88.44 265 ALA A N 1
ATOM 2066 C CA . ALA A 1 265 ? 24.143 -11.973 -19.467 1.00 88.44 265 ALA A CA 1
ATOM 2067 C C . ALA A 1 265 ? 24.822 -10.804 -18.719 1.00 88.44 265 ALA A C 1
ATOM 2069 O O . ALA A 1 265 ? 24.384 -10.442 -17.626 1.00 88.44 265 ALA A O 1
ATOM 2070 N N . ASP A 1 266 ? 25.843 -10.179 -19.311 1.00 91.12 266 ASP A N 1
ATOM 2071 C CA . ASP A 1 266 ? 26.516 -9.004 -18.746 1.00 91.12 266 ASP A CA 1
ATOM 2072 C C . ASP A 1 266 ? 25.660 -7.731 -18.881 1.00 91.12 266 ASP A C 1
ATOM 2074 O O . ASP A 1 266 ? 25.604 -6.922 -17.958 1.00 91.12 266 ASP A O 1
ATOM 2078 N N . GLU A 1 267 ? 24.926 -7.583 -19.987 1.00 91.00 267 GLU A N 1
ATOM 2079 C CA . GLU A 1 267 ? 23.949 -6.508 -20.205 1.00 91.00 267 GLU A CA 1
ATOM 2080 C C . GLU A 1 267 ? 22.813 -6.585 -19.172 1.00 91.00 267 GLU A C 1
ATOM 2082 O O . GLU A 1 267 ? 22.497 -5.588 -18.520 1.00 91.00 267 GLU A O 1
ATOM 2087 N N . LYS A 1 268 ? 22.279 -7.790 -18.916 1.00 84.38 268 LYS A N 1
ATOM 2088 C CA . LYS A 1 268 ? 21.327 -8.055 -17.821 1.00 84.38 268 LYS A CA 1
ATOM 2089 C C . LYS A 1 268 ? 21.894 -7.682 -16.453 1.00 84.38 268 LYS A C 1
ATOM 2091 O O . LYS A 1 268 ? 21.143 -7.178 -15.619 1.00 84.38 268 LYS A O 1
ATOM 2096 N N . ALA A 1 269 ? 23.179 -7.937 -16.200 1.00 86.94 269 ALA A N 1
ATOM 2097 C CA . ALA A 1 269 ? 23.823 -7.563 -14.943 1.00 86.94 269 ALA A CA 1
ATOM 2098 C C . ALA A 1 269 ? 23.915 -6.034 -14.801 1.00 86.94 269 ALA A C 1
ATOM 2100 O O . ALA A 1 269 ? 23.431 -5.497 -13.808 1.00 86.94 269 ALA A O 1
ATOM 2101 N N . LYS A 1 270 ? 24.422 -5.328 -15.821 1.00 87.62 270 LYS A N 1
ATOM 2102 C CA . LYS A 1 270 ? 24.514 -3.855 -15.857 1.00 87.62 270 LYS A CA 1
ATOM 2103 C C . LYS A 1 270 ? 23.149 -3.189 -15.625 1.00 87.62 270 LYS A C 1
ATOM 2105 O O . LYS A 1 270 ? 23.033 -2.302 -14.785 1.00 87.62 270 LYS A O 1
ATOM 2110 N N . ILE A 1 271 ? 22.096 -3.674 -16.291 1.00 84.50 271 ILE A N 1
ATOM 2111 C CA . ILE A 1 271 ? 20.717 -3.183 -16.112 1.00 84.50 271 ILE A CA 1
ATOM 2112 C C . ILE A 1 271 ? 20.216 -3.412 -14.679 1.00 84.50 271 ILE A C 1
ATOM 2114 O O . ILE A 1 271 ? 19.649 -2.502 -14.072 1.00 84.50 271 ILE A O 1
ATOM 2118 N N . LYS A 1 272 ? 20.441 -4.602 -14.104 1.00 82.69 272 LYS A N 1
ATOM 2119 C CA . LYS A 1 272 ? 20.051 -4.905 -12.714 1.00 82.69 272 LYS A CA 1
ATOM 2120 C C . LYS A 1 272 ? 20.783 -3.997 -11.718 1.00 82.69 272 LYS A C 1
ATOM 2122 O O . LYS A 1 272 ? 20.139 -3.455 -10.822 1.00 82.69 272 LYS A O 1
ATOM 2127 N N . GLU A 1 273 ? 22.081 -3.767 -11.909 1.00 84.44 273 GLU A N 1
ATOM 2128 C CA . GLU A 1 273 ? 22.897 -2.882 -11.064 1.00 84.44 273 GLU A CA 1
ATOM 2129 C C . GLU A 1 273 ? 22.462 -1.409 -11.138 1.00 84.44 273 GLU A C 1
ATOM 2131 O O . GLU A 1 273 ? 22.463 -0.729 -10.108 1.00 84.44 273 GLU A O 1
ATOM 2136 N N . ALA A 1 274 ? 22.053 -0.939 -12.323 1.00 81.31 274 ALA A N 1
ATOM 2137 C CA . ALA A 1 274 ? 21.578 0.423 -12.577 1.00 81.31 274 ALA A CA 1
ATOM 2138 C C . ALA A 1 274 ? 20.160 0.696 -12.036 1.00 81.31 274 ALA A C 1
ATOM 2140 O O . ALA A 1 274 ? 19.898 1.772 -11.505 1.00 81.31 274 ALA A O 1
ATOM 2141 N N . ILE A 1 275 ? 19.249 -0.283 -12.111 1.00 77.69 275 ILE A N 1
ATOM 2142 C CA . ILE A 1 275 ? 17.871 -0.172 -11.587 1.00 77.69 275 ILE A CA 1
ATOM 2143 C C . ILE A 1 275 ? 17.813 -0.369 -10.060 1.00 77.69 275 ILE A C 1
ATOM 2145 O O . ILE A 1 275 ? 16.921 0.160 -9.388 1.00 77.69 275 ILE A O 1
ATOM 2149 N N . ARG A 1 276 ? 18.773 -1.107 -9.484 1.00 79.12 276 ARG A N 1
ATOM 2150 C CA . ARG A 1 276 ? 18.831 -1.458 -8.054 1.00 79.12 276 ARG A CA 1
ATOM 2151 C C . ARG A 1 276 ? 18.616 -0.290 -7.073 1.00 79.12 276 ARG A C 1
ATOM 2153 O O . ARG A 1 276 ? 17.913 -0.545 -6.094 1.00 79.12 276 ARG A O 1
ATOM 2160 N N . PRO A 1 277 ? 19.165 0.934 -7.236 1.00 75.38 277 PRO A N 1
ATOM 2161 C CA . PRO A 1 277 ? 18.978 2.012 -6.258 1.00 75.38 277 PRO A CA 1
ATOM 2162 C C . PRO A 1 277 ? 17.503 2.397 -6.107 1.00 75.38 277 PRO A C 1
ATOM 2164 O O . PRO A 1 277 ? 16.956 2.352 -5.004 1.00 75.38 277 PRO A O 1
ATOM 2167 N N . TYR A 1 278 ? 16.835 2.655 -7.233 1.00 73.81 278 TYR A N 1
ATOM 2168 C CA . TYR A 1 278 ? 15.408 2.962 -7.287 1.00 73.81 278 TYR A CA 1
ATOM 2169 C C . TYR A 1 278 ? 14.579 1.800 -6.739 1.00 73.81 278 TYR A C 1
ATOM 2171 O O . TYR A 1 278 ? 13.739 1.992 -5.860 1.00 73.81 278 TYR A O 1
ATOM 2179 N N . TYR A 1 279 ? 14.886 0.573 -7.177 1.00 70.00 279 TYR A N 1
ATOM 2180 C CA . TYR A 1 279 ? 14.225 -0.629 -6.677 1.00 70.00 279 TYR A CA 1
ATOM 2181 C C . TYR A 1 279 ? 14.350 -0.778 -5.145 1.00 70.00 279 TYR A C 1
ATOM 2183 O O . TYR A 1 279 ? 13.390 -1.138 -4.461 1.00 70.00 279 TYR A O 1
ATOM 2191 N N . THR A 1 280 ? 15.519 -0.457 -4.587 1.00 72.88 280 THR A N 1
ATOM 2192 C CA . THR A 1 280 ? 15.792 -0.528 -3.144 1.00 72.88 280 THR A CA 1
ATOM 2193 C C . THR A 1 280 ? 14.990 0.513 -2.367 1.00 72.88 280 THR A C 1
ATOM 2195 O O . THR A 1 280 ? 14.413 0.171 -1.334 1.00 72.88 280 THR A O 1
ATOM 2198 N N . ALA A 1 281 ? 14.886 1.751 -2.862 1.00 69.25 281 ALA A N 1
ATOM 2199 C CA . ALA A 1 281 ? 14.079 2.797 -2.230 1.00 69.25 281 ALA A CA 1
ATOM 2200 C C . ALA A 1 281 ? 12.584 2.442 -2.210 1.00 69.25 281 ALA A C 1
ATOM 2202 O O . ALA A 1 281 ? 11.939 2.539 -1.166 1.00 69.25 281 ALA A O 1
ATOM 2203 N N . LEU A 1 282 ? 12.054 1.942 -3.330 1.00 68.81 282 LEU A N 1
ATOM 2204 C CA . LEU A 1 282 ? 10.670 1.473 -3.444 1.00 68.81 282 LEU A CA 1
ATOM 2205 C C . LEU A 1 282 ? 10.410 0.297 -2.481 1.00 68.81 282 LEU A C 1
ATOM 2207 O O . LEU A 1 282 ? 9.448 0.310 -1.715 1.00 68.81 282 LEU A O 1
ATOM 2211 N N . ASN A 1 283 ? 11.313 -0.689 -2.421 1.00 69.19 283 ASN A N 1
ATOM 2212 C CA . ASN A 1 283 ? 11.211 -1.803 -1.472 1.00 69.19 283 ASN A CA 1
ATOM 2213 C C . ASN A 1 283 ? 11.300 -1.345 0.001 1.00 69.19 283 ASN A C 1
ATOM 2215 O O . ASN A 1 283 ? 10.604 -1.892 0.863 1.00 69.19 283 ASN A O 1
ATOM 2219 N N . LYS A 1 284 ? 12.135 -0.340 0.305 1.00 72.94 284 LYS A N 1
ATOM 2220 C CA . LYS A 1 284 ? 12.208 0.280 1.637 1.00 72.94 284 LYS A CA 1
ATOM 2221 C C . LYS A 1 284 ? 10.874 0.935 1.990 1.00 72.94 284 LYS A C 1
ATOM 2223 O O . LYS A 1 284 ? 10.335 0.637 3.048 1.00 72.94 284 LYS A O 1
ATOM 2228 N N . ALA A 1 285 ? 10.313 1.747 1.093 1.00 67.12 285 ALA A N 1
ATOM 2229 C CA . ALA A 1 285 ? 9.017 2.393 1.285 1.00 67.12 285 ALA A CA 1
ATOM 2230 C C . ALA A 1 285 ? 7.906 1.370 1.567 1.00 67.12 285 ALA A C 1
ATOM 2232 O O . ALA A 1 285 ? 7.166 1.528 2.543 1.00 67.12 285 ALA A O 1
ATOM 2233 N N . LEU A 1 286 ? 7.839 0.294 0.764 1.00 69.06 286 LEU A N 1
ATOM 2234 C CA . LEU A 1 286 ? 6.880 -0.807 0.930 1.00 69.06 286 LEU A CA 1
ATOM 2235 C C . LEU A 1 286 ? 6.956 -1.392 2.343 1.00 69.06 286 LEU A C 1
ATOM 2237 O O . LEU A 1 286 ? 5.946 -1.473 3.044 1.00 69.06 286 LEU A O 1
ATOM 2241 N N . SER A 1 287 ? 8.174 -1.720 2.774 1.00 70.88 287 SER A N 1
ATOM 2242 C CA . SER A 1 287 ? 8.461 -2.251 4.108 1.00 70.88 287 SER A CA 1
ATOM 2243 C C . SER A 1 287 ? 8.067 -1.260 5.209 1.00 70.88 287 SER A C 1
ATOM 2245 O O . SER A 1 287 ? 7.385 -1.642 6.158 1.00 70.88 287 SER A O 1
ATOM 2247 N N . SER A 1 288 ? 8.423 0.022 5.064 1.00 72.62 288 SER A N 1
ATOM 2248 C CA . SER A 1 288 ? 8.094 1.068 6.038 1.00 72.62 288 SER A CA 1
ATOM 2249 C C . SER A 1 288 ? 6.589 1.278 6.189 1.00 72.62 288 SER A C 1
ATOM 2251 O O . SER A 1 288 ? 6.130 1.489 7.307 1.00 72.62 288 SER A O 1
ATOM 2253 N N . SER A 1 289 ? 5.797 1.183 5.114 1.00 68.12 289 SER A N 1
ATOM 2254 C CA . SER A 1 289 ? 4.338 1.339 5.226 1.00 68.12 289 SER A CA 1
ATOM 2255 C C . SER A 1 289 ? 3.650 0.129 5.850 1.00 68.12 289 SER A C 1
ATOM 2257 O O . SER A 1 289 ? 2.676 0.307 6.576 1.00 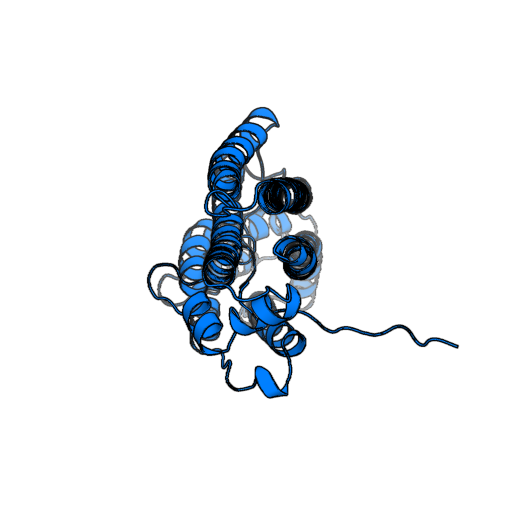68.12 289 SER A O 1
ATOM 2259 N N . VAL A 1 290 ? 4.157 -1.091 5.627 1.00 66.62 290 VAL A N 1
ATOM 2260 C CA . VAL A 1 290 ? 3.705 -2.263 6.399 1.00 66.62 290 VAL A CA 1
ATOM 2261 C C . VAL A 1 290 ? 4.079 -2.108 7.871 1.00 66.62 290 VAL A C 1
ATOM 2263 O O . VAL A 1 290 ? 3.255 -2.405 8.732 1.00 66.62 290 VAL A O 1
ATOM 2266 N N . GLY A 1 291 ? 5.290 -1.619 8.160 1.00 67.81 291 GLY A N 1
ATOM 2267 C CA . GLY A 1 291 ? 5.767 -1.331 9.514 1.00 67.81 291 GLY A CA 1
ATOM 2268 C C . GLY A 1 291 ? 4.855 -0.346 10.239 1.00 67.81 291 GLY A C 1
ATOM 2269 O O . GLY A 1 291 ? 4.212 -0.734 11.212 1.00 67.81 291 GLY A O 1
ATOM 2270 N N . LEU A 1 292 ? 4.712 0.867 9.688 1.00 72.12 292 LEU A N 1
ATOM 2271 C CA . LEU A 1 292 ? 3.785 1.912 10.138 1.00 72.12 292 LEU A CA 1
ATOM 2272 C C . LEU A 1 292 ? 2.416 1.329 10.482 1.00 72.12 292 LEU A C 1
ATOM 2274 O O . LEU A 1 292 ? 1.901 1.513 11.576 1.00 72.12 292 LEU A O 1
ATOM 2278 N N . LEU A 1 293 ? 1.826 0.591 9.555 1.00 66.94 293 LEU A N 1
ATOM 2279 C CA . LEU A 1 293 ? 0.477 0.071 9.700 1.00 66.94 293 LEU A CA 1
ATOM 2280 C C . LEU A 1 293 ? 0.375 -1.040 10.763 1.00 66.94 293 LEU A C 1
ATOM 2282 O O . LEU A 1 293 ? -0.540 -1.054 11.588 1.00 66.94 293 LEU A O 1
ATOM 2286 N N . THR A 1 294 ? 1.373 -1.919 10.827 1.00 69.50 294 THR A N 1
ATOM 2287 C CA . THR A 1 294 ? 1.497 -2.922 11.894 1.00 69.50 294 THR A CA 1
ATOM 2288 C C . THR A 1 294 ? 1.697 -2.266 13.268 1.00 69.50 294 THR A C 1
ATOM 2290 O O . THR A 1 294 ? 1.300 -2.837 14.283 1.00 69.50 294 THR A O 1
ATOM 2293 N N . GLU A 1 295 ? 2.280 -1.067 13.325 1.00 75.00 295 GLU A N 1
ATOM 2294 C CA . GLU A 1 295 ? 2.363 -0.242 14.532 1.00 75.00 295 GLU A CA 1
ATOM 2295 C C . GLU A 1 295 ? 1.029 0.453 14.839 1.00 75.00 295 GLU A C 1
ATOM 2297 O O . GLU A 1 295 ? 0.550 0.328 15.962 1.00 75.00 295 GLU A O 1
ATOM 2302 N N . LYS A 1 296 ? 0.346 1.073 13.865 1.00 73.62 296 LYS A N 1
ATOM 2303 C CA . LYS A 1 296 ? -0.957 1.735 14.087 1.00 73.62 296 LYS A CA 1
ATOM 2304 C C . LYS A 1 296 ? -2.059 0.787 14.544 1.00 73.62 296 LYS A C 1
ATOM 2306 O O . LYS A 1 296 ? -2.907 1.196 15.329 1.00 73.62 296 LYS A O 1
ATOM 2311 N N . LEU A 1 297 ? -2.040 -0.481 14.144 1.00 70.69 297 LEU A N 1
ATOM 2312 C CA . LEU A 1 297 ? -2.971 -1.477 14.690 1.00 70.69 297 LEU A CA 1
ATOM 2313 C C . LEU A 1 297 ? -2.665 -1.849 16.152 1.00 70.69 297 LEU A C 1
ATOM 2315 O O . LEU A 1 297 ? -3.581 -2.170 16.905 1.00 70.69 297 LEU A O 1
ATOM 2319 N N . LYS A 1 298 ? -1.399 -1.764 16.583 1.00 76.38 298 LYS A N 1
ATOM 2320 C CA . LYS A 1 298 ? -1.002 -1.960 17.990 1.00 76.38 298 LYS A CA 1
ATOM 2321 C C . LYS A 1 298 ? -1.269 -0.716 18.834 1.00 76.38 298 LYS A C 1
ATOM 2323 O O . LYS A 1 298 ? -1.703 -0.853 19.969 1.00 76.38 298 LYS A O 1
ATOM 2328 N N . GLU A 1 299 ? -1.042 0.475 18.279 1.00 80.75 299 GLU A N 1
ATOM 2329 C CA . GLU A 1 299 ? -1.335 1.766 18.917 1.00 80.75 299 GLU A CA 1
ATOM 2330 C C . GLU A 1 299 ? -2.846 2.020 19.052 1.00 80.75 299 GLU A C 1
ATOM 2332 O O . GLU A 1 299 ? -3.254 2.748 19.950 1.00 80.75 299 GLU A O 1
ATOM 2337 N N . LEU A 1 300 ? -3.688 1.378 18.232 1.00 81.06 300 LEU A N 1
ATOM 2338 C CA . LEU A 1 300 ? -5.145 1.483 18.340 1.00 81.06 300 LEU A CA 1
ATOM 2339 C C . LEU A 1 300 ? -5.694 0.801 19.606 1.00 81.06 300 LEU A C 1
ATOM 2341 O O . LEU A 1 300 ? -6.612 1.326 20.229 1.00 81.06 300 LEU A O 1
ATOM 2345 N N . ALA A 1 301 ? -5.123 -0.329 20.037 1.00 85.38 301 ALA A N 1
ATOM 2346 C CA . ALA A 1 301 ? -5.588 -1.043 21.231 1.00 85.38 301 ALA A CA 1
ATOM 2347 C C . ALA A 1 301 ? -5.596 -0.172 22.512 1.00 85.38 301 ALA A C 1
ATOM 2349 O O . ALA A 1 301 ? -6.655 -0.072 23.132 1.00 85.38 301 ALA A O 1
ATOM 2350 N N . PRO A 1 302 ? -4.504 0.525 22.904 1.00 86.06 302 PRO A N 1
ATOM 2351 C CA . PRO A 1 302 ? -4.521 1.433 24.052 1.00 86.06 302 PRO A CA 1
ATOM 2352 C C . PRO A 1 302 ? -5.337 2.717 23.823 1.00 86.06 302 PRO A C 1
ATOM 2354 O O . PRO A 1 302 ? -5.683 3.373 24.800 1.00 86.06 302 PRO A O 1
ATOM 2357 N N . VAL A 1 303 ? -5.690 3.081 22.581 1.00 85.19 303 VAL A N 1
ATOM 2358 C CA . VAL A 1 303 ? -6.690 4.137 22.326 1.00 85.19 303 VAL A CA 1
ATOM 2359 C C . VAL A 1 303 ? -8.079 3.632 22.727 1.00 85.19 303 VAL A C 1
ATOM 2361 O O . VAL A 1 303 ? -8.747 4.282 23.530 1.00 85.19 303 VAL A O 1
ATOM 2364 N N . ILE A 1 304 ? -8.478 2.443 22.255 1.00 86.38 304 ILE A N 1
ATOM 2365 C CA . ILE A 1 304 ? -9.759 1.803 22.602 1.00 86.38 304 ILE A CA 1
ATOM 2366 C C . ILE A 1 304 ? -9.867 1.499 24.109 1.00 86.38 304 ILE A C 1
ATOM 2368 O O . ILE A 1 304 ? -10.950 1.627 24.668 1.00 86.38 304 ILE A O 1
ATOM 2372 N N . GLU A 1 305 ? -8.767 1.176 24.799 1.00 86.69 305 GLU A N 1
ATOM 2373 C CA . GLU A 1 305 ? -8.743 0.979 26.264 1.00 86.69 305 GLU A CA 1
ATOM 2374 C C . GLU A 1 305 ? -9.246 2.192 27.078 1.00 86.69 305 GLU A C 1
ATOM 2376 O O . GLU A 1 305 ? -9.597 2.024 28.244 1.00 86.69 305 GLU A O 1
ATOM 2381 N N . ASN A 1 306 ? -9.333 3.394 26.490 1.00 85.31 306 ASN A N 1
ATOM 2382 C CA . ASN A 1 306 ? -9.950 4.555 27.146 1.00 85.31 306 ASN A CA 1
ATOM 2383 C C . ASN A 1 306 ? -11.488 4.459 27.233 1.00 85.31 306 ASN A C 1
ATOM 2385 O O . ASN A 1 306 ? -12.085 5.273 27.928 1.00 85.31 306 ASN A O 1
ATOM 2389 N N . LEU A 1 307 ? -12.123 3.480 26.572 1.00 83.25 307 LEU A N 1
ATOM 2390 C CA . LEU A 1 307 ? -13.560 3.163 26.633 1.00 83.25 307 LEU A CA 1
ATOM 2391 C C . LEU A 1 307 ? -13.887 2.168 27.774 1.00 83.25 307 LEU A C 1
ATOM 2393 O O . LEU A 1 307 ? -14.531 1.136 27.548 1.00 83.25 307 LEU A O 1
ATOM 2397 N N . LYS A 1 308 ? -13.410 2.438 28.998 1.00 78.69 308 LYS A N 1
ATOM 2398 C CA . LYS A 1 308 ? -13.544 1.550 30.173 1.00 78.69 308 LYS A CA 1
ATOM 2399 C C . LYS A 1 308 ? -14.117 2.234 31.412 1.00 78.69 308 LYS A C 1
ATOM 2401 O O . LYS A 1 308 ? -13.870 3.446 31.584 1.00 78.69 308 LYS A O 1
#

Secondary structure (DSSP, 8-state):
-----------TTTT-TTGGGG-SS------HHHHHHHHHHHHHHHHHHHTTTTTT-S-HHHHHHHHHHHHHHHHHHHHHHHHHHHHHHHHHTTS-TTHHHHHHHHHHHHHHHHHHHHHHHHHHHHHHHHTT----HHHHHHHTT-HHHHHHHHH-TTTSHHHHHHHHHHHHTTHHHHHHHHHHHSSTTTTT-TTHHHHHHHHHHHHH-SSS-HHHHHHHHHHH---TTHHHH-HHHHHHHHHHHHHHHHHHHHHHHHH-TT--HHHHHHHHHHHHHHHHHHHHHHHHHHHHHHHHHHHHHHHHTT--

Foldseek 3Di:
DDDDDDDDDDQQALQLDLLLLLPVFAAADDDDVVLCVLLVVLCVVLVVLLCCQLVLPPDPQLSVLLSVLSVVLSVVLSVLLSVLSVLLNVVVVVDDHVSRHLSSVLSVSSVVLLSVLLSVLSVVLSVVLSVVDQDQLQVSLVVCSDLVNSLCQQAPCPSHSLNSLVVSLQSRLQCQLVLLCVLACVDPLHVPFPCSVVLSVLLSCQSHPPPDHLSNQLSVCSNVQDCPCDVPVHRVVSVVVNVVSVVVSVVVSLCSLVVRPRQDPVSSVSSCVSSVVSVVSSVVSRVSSVVSNSVSSVSSSVSSNSSD

Organism: Metamycoplasma arthritidis (strain 158L3-1) (NCBI:txid243272)

pLDDT: mean 71.64, std 17.96, range [22.67, 94.31]

Radius of gyration: 21.43 Å; chains: 1; bounding box: 52×46×65 Å